Protein AF-A0A224Z5B6-F1 (afdb_monomer_lite)

Radius of gyration: 72.1 Å; chains: 1; bounding box: 166×67×223 Å

Organism: NCBI:txid60191

InterPro domains:
  IPR006964 NUDE domain [PF04880] (132-279)
  IPR033494 NUDE family [PTHR10921] (2-277)

Sequence (341 aa):
MEGASFKSLQEELAFYREQAVEYKAKWCEAQLELEEFQASSRDLEAELETQLKQYEASNRELRAMVTRLQADNEGLQEKLQQSKQESSRQVHDLQAQLEEVTASREEMHNYIRELEQSNDDLERAKRATVASLEEFESKLNQAIERNAFLESELDEKEAMSFMVQRLKDEARDLKQELMIQQSSVHKEQSSFGPDSPLVQRRESTGGTTPLIPARAHHSRILGMSDSNRLATEKATSNGTSQQLQPGMGSSGQTPLTPSARVSALNIVGDLLRKVGEDSLEATCTVKSTRICAARILASLELTSVSSASKGDTFCVFAAVFPPWTLQQEPQDTALPADRFV

pLDDT: mean 71.78, std 27.31, range [27.5, 98.81]

Secondary structure (DSSP, 8-state):
------SSHHHHHHHHHHHHHHHHHHHHHHHHHHHHHHHHHHHHHHHHHHHHHHHHHHHHHHHHHHHHHHHHHHHHHHHHHHHHHHHHHHHHHHHHHHHHHHHHHHHHHHHHHHHHHHHHHHHHHHHHHHHHHHHHHHHHHHHHHHHHHHHHHHHHHHHHHHHHHHHHHHHHHHHHHHHHHHHHHTT------------------------------------------------------------------PPPPHHHHHHHHHHHHHHHHHHHHHHHHHHHHHHHHHHHHHHHHHHHHTTSSS-----------------------------------

Foldseek 3Di:
DPDDDDPDPVRVVVVVVVVVVVVVVVVVVVVVVVVVVVVVVVVVVVVVVVVVVVVVVVVVVVVVVVVVVVVVVVVVVVVVVVVVVVVVVVVVVVVVVVVVVVVVVVVVVVVVVVVVVVVVVVVVVVVVVVVVVVVVVVVVVVVVVVVVVVVVVVVVVVVVVVVVVVVVVVVVVVVVVVVVVVVVVVVDPDDDDDDDDDDDDDDDDDDDDDDDDDDDDDDDDDDDDDDDDDDDDDDDDDDDDDDDDDDDDDDDD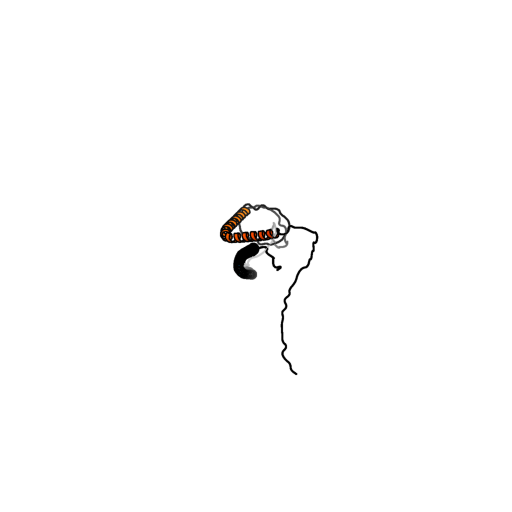DDDDPVRVVVVVVVVVVVVVVCVVVVVVVVVPVVVVVVVVVVVVVVVVVVPPPDDDDDDDDDDDDDDDDDDDDDDDDDDDDDDDDDDD

Structure (mmCIF, N/CA/C/O backbone):
data_AF-A0A224Z5B6-F1
#
_entry.id   AF-A0A224Z5B6-F1
#
loop_
_atom_site.group_PDB
_atom_site.id
_atom_site.type_symbol
_atom_site.label_atom_id
_atom_site.label_alt_id
_atom_site.label_comp_id
_atom_site.label_asym_id
_atom_site.label_entity_id
_atom_site.label_seq_id
_atom_site.pdbx_PDB_ins_code
_atom_site.Cartn_x
_atom_site.Cartn_y
_atom_site.Cartn_z
_atom_site.occupancy
_atom_site.B_iso_or_equiv
_atom_site.auth_seq_id
_atom_site.auth_comp_id
_atom_site.auth_asym_id
_atom_site.auth_atom_id
_atom_site.pdbx_PDB_model_num
ATOM 1 N N . MET A 1 1 ? -60.338 -30.881 90.434 1.00 40.44 1 MET A N 1
ATOM 2 C CA . MET A 1 1 ? -60.680 -29.734 91.297 1.00 40.44 1 MET A CA 1
ATOM 3 C C . MET A 1 1 ? -61.263 -30.314 92.574 1.00 40.44 1 MET A C 1
ATOM 5 O O . MET A 1 1 ? -62.470 -30.494 92.659 1.00 40.44 1 MET A O 1
ATOM 9 N N . GLU A 1 2 ? -60.408 -30.747 93.502 1.00 47.53 2 GLU A N 1
ATOM 10 C CA . GLU A 1 2 ? -60.867 -31.106 94.849 1.00 47.53 2 GLU A CA 1
ATOM 11 C C . GLU A 1 2 ? -61.350 -29.824 95.528 1.00 47.53 2 GLU A C 1
ATOM 13 O O . GLU A 1 2 ? -60.644 -28.816 95.524 1.00 47.53 2 GLU A O 1
ATOM 18 N N . GLY A 1 3 ? -62.588 -29.832 96.022 1.00 54.75 3 GLY A N 1
ATOM 19 C CA . GLY A 1 3 ? -63.166 -28.690 96.719 1.00 54.75 3 GLY A CA 1
ATOM 20 C C . GLY A 1 3 ? -62.412 -28.461 98.022 1.00 54.75 3 GLY A C 1
ATOM 21 O O . GLY A 1 3 ? -62.485 -29.287 98.930 1.00 54.75 3 GLY A O 1
ATOM 22 N N . ALA A 1 4 ? -61.665 -27.363 98.101 1.00 59.91 4 ALA A N 1
ATOM 23 C CA . ALA A 1 4 ? -61.010 -26.956 99.332 1.00 59.91 4 ALA A CA 1
ATOM 24 C C . ALA A 1 4 ? -62.077 -26.735 100.421 1.00 59.91 4 ALA A C 1
ATOM 26 O O . ALA A 1 4 ? -63.029 -25.981 100.234 1.00 59.91 4 ALA A O 1
ATOM 27 N N . SER A 1 5 ? -61.946 -27.435 101.549 1.00 67.88 5 SER A N 1
ATOM 28 C CA . SER A 1 5 ? -62.818 -27.265 102.714 1.00 67.88 5 SER A CA 1
ATOM 29 C C . SER A 1 5 ? -62.245 -26.166 103.604 1.00 67.88 5 SER A C 1
ATOM 31 O O . SER A 1 5 ? -61.254 -26.385 104.302 1.00 67.88 5 SER A O 1
ATOM 33 N N . PHE A 1 6 ? -62.874 -24.994 103.596 1.00 74.06 6 PHE A N 1
ATOM 34 C CA . PHE A 1 6 ? -62.441 -23.823 104.361 1.00 74.06 6 PHE A CA 1
ATOM 35 C C . PHE A 1 6 ? -62.982 -23.846 105.799 1.00 74.06 6 PHE A C 1
ATOM 37 O O . PHE A 1 6 ? -64.098 -24.308 106.040 1.00 74.06 6 PHE A O 1
ATOM 44 N N . LYS A 1 7 ? -62.209 -23.349 106.777 1.00 75.25 7 LYS A N 1
ATOM 45 C CA . LYS A 1 7 ? -62.608 -23.350 108.202 1.00 75.25 7 LYS A CA 1
ATOM 46 C C . LYS A 1 7 ? -63.427 -22.115 108.585 1.00 75.25 7 LYS A C 1
ATOM 48 O O . LYS A 1 7 ? -64.094 -22.118 109.617 1.00 75.25 7 LYS A O 1
ATOM 53 N N . SER A 1 8 ? -63.396 -21.063 107.764 1.00 77.50 8 SER A N 1
ATOM 54 C CA . SER A 1 8 ? -64.294 -19.910 107.858 1.00 77.50 8 SER A CA 1
ATOM 55 C C . SER A 1 8 ? -64.512 -19.259 106.490 1.00 77.50 8 SER A C 1
ATOM 57 O O . SER A 1 8 ? -63.649 -19.325 105.616 1.00 77.50 8 SER A O 1
ATOM 59 N N . LEU A 1 9 ? -65.629 -18.548 106.342 1.00 80.50 9 LEU A N 1
ATOM 60 C CA . LEU A 1 9 ? -65.982 -17.780 105.139 1.00 80.50 9 LEU A CA 1
ATOM 61 C C . LEU A 1 9 ? -64.918 -16.713 104.789 1.00 80.50 9 LEU A C 1
ATOM 63 O O . LEU A 1 9 ? -64.734 -16.351 103.631 1.00 80.50 9 LEU A O 1
ATOM 67 N N . GLN A 1 10 ? -64.167 -16.240 105.790 1.00 84.00 10 GLN A N 1
ATOM 68 C CA . GLN A 1 10 ? -63.062 -15.295 105.618 1.00 84.00 10 GLN A CA 1
ATOM 69 C C . GLN A 1 10 ? -61.841 -15.939 104.935 1.00 84.00 10 GLN A C 1
ATOM 71 O O . GLN A 1 10 ? -61.162 -15.281 104.151 1.00 84.00 10 GLN A O 1
ATOM 76 N N . GLU A 1 11 ? -61.566 -17.212 105.232 1.00 82.31 11 GLU A N 1
ATOM 77 C CA . GLU A 1 11 ? -60.448 -17.984 104.669 1.00 82.31 11 GLU A CA 1
ATOM 78 C C . GLU A 1 11 ? -60.734 -18.375 103.211 1.00 82.31 11 GLU A C 1
ATOM 80 O O . GLU A 1 11 ? -59.862 -18.258 102.357 1.00 82.31 11 GLU A O 1
ATOM 85 N N . GLU A 1 12 ? -61.988 -18.720 102.905 1.00 83.50 12 GLU A N 1
ATOM 86 C CA . GLU A 1 12 ? -62.472 -18.948 101.537 1.00 83.50 12 GLU A CA 1
ATOM 87 C C . GLU A 1 12 ? -62.366 -17.686 100.667 1.00 83.50 12 GLU A C 1
ATOM 89 O O . GLU A 1 12 ? -61.811 -17.714 99.567 1.00 83.50 12 GLU A O 1
ATOM 94 N N . LEU A 1 13 ? -62.835 -16.541 101.180 1.00 84.69 13 LEU A N 1
ATOM 95 C CA . LEU A 1 13 ? -62.706 -15.257 100.486 1.00 84.69 13 LEU A CA 1
ATOM 96 C C . LEU A 1 13 ? -61.242 -14.844 100.297 1.00 84.69 13 LEU A C 1
ATOM 98 O O . LEU A 1 13 ? -60.918 -14.234 99.279 1.00 84.69 13 LEU A O 1
ATOM 102 N N . ALA A 1 14 ? -60.363 -15.144 101.256 1.00 86.56 14 ALA A N 1
ATOM 103 C CA . ALA A 1 14 ? -58.932 -14.883 101.130 1.00 86.56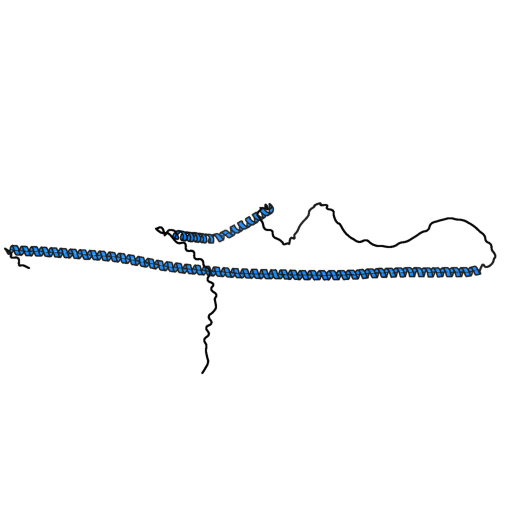 14 ALA A CA 1
ATOM 104 C C . ALA A 1 14 ? -58.296 -15.756 100.036 1.00 86.56 14 ALA A C 1
ATOM 106 O O . ALA A 1 14 ? -57.607 -15.212 99.177 1.00 86.56 14 ALA A O 1
ATOM 107 N N . PHE A 1 15 ? -58.609 -17.056 99.997 1.00 89.56 15 PHE A N 1
ATOM 108 C CA . PHE A 1 15 ? -58.117 -17.986 98.978 1.00 89.56 15 PHE A CA 1
ATOM 109 C C . PHE A 1 15 ? -58.535 -17.577 97.559 1.00 89.56 15 PHE A C 1
ATOM 111 O O . PHE A 1 15 ? -57.691 -17.460 96.673 1.00 89.56 15 PHE A O 1
ATOM 118 N N . TYR A 1 16 ? -59.821 -17.289 97.328 1.00 91.62 16 TYR A N 1
ATOM 119 C CA . TYR A 1 16 ? -60.281 -16.864 96.000 1.00 91.62 16 TYR A CA 1
ATOM 120 C C . TYR A 1 16 ? -59.752 -15.481 95.601 1.00 91.62 16 TYR A C 1
ATOM 122 O O . TYR A 1 16 ? -59.523 -15.234 94.416 1.00 91.62 16 TYR A O 1
ATOM 130 N N . ARG A 1 17 ? -59.517 -14.575 96.562 1.00 91.31 17 ARG A N 1
ATOM 131 C CA . ARG A 1 17 ? -58.848 -13.290 96.295 1.00 91.31 17 ARG A CA 1
ATOM 132 C C . ARG A 1 17 ? -57.392 -13.488 95.892 1.00 91.31 17 ARG A C 1
ATOM 134 O O . ARG A 1 17 ? -56.965 -12.876 94.920 1.00 91.31 17 ARG A O 1
ATOM 141 N N . GLU A 1 18 ? -56.653 -14.328 96.606 1.00 93.25 18 GLU A N 1
ATOM 142 C CA . GLU A 1 18 ? -55.262 -14.657 96.288 1.00 93.25 18 GLU A CA 1
ATOM 143 C C . GLU A 1 18 ? -55.155 -15.326 94.912 1.00 93.25 18 GLU A C 1
ATOM 145 O O . GLU A 1 18 ? -54.381 -14.879 94.070 1.00 93.25 18 GLU A O 1
ATOM 150 N N . GLN A 1 19 ? -56.029 -16.290 94.621 1.00 93.81 19 GLN A N 1
ATOM 151 C CA . GLN A 1 19 ? -56.094 -16.951 93.319 1.00 93.81 19 GLN A CA 1
ATOM 152 C C . GLN A 1 19 ? -56.468 -15.984 92.180 1.00 93.81 19 GLN A C 1
ATOM 154 O O . GLN A 1 19 ? -55.893 -16.052 91.094 1.00 93.81 19 GLN A O 1
ATOM 159 N N . ALA A 1 20 ? -57.390 -15.041 92.406 1.00 94.25 20 ALA A N 1
ATOM 160 C CA . ALA A 1 20 ? -57.709 -14.001 91.426 1.00 94.25 20 ALA A CA 1
ATOM 161 C C . ALA A 1 20 ? -56.523 -13.052 91.175 1.00 94.25 20 ALA A C 1
ATOM 163 O O . ALA A 1 20 ? -56.296 -12.646 90.034 1.00 94.25 20 ALA A O 1
ATOM 164 N N . VAL A 1 21 ? -55.754 -12.713 92.217 1.00 96.19 21 VAL A N 1
ATOM 165 C CA . VAL A 1 21 ? -54.520 -11.920 92.090 1.00 96.19 21 VAL A CA 1
ATOM 166 C C . VAL A 1 21 ? -53.455 -12.696 91.316 1.00 96.19 21 VAL A C 1
ATOM 168 O O . VAL A 1 21 ? -52.846 -12.127 90.415 1.00 96.19 21 VAL A O 1
ATOM 171 N N . GLU A 1 22 ? -53.272 -13.986 91.595 1.00 95.81 22 GLU A N 1
ATOM 172 C CA . GLU A 1 22 ? -52.315 -14.843 90.890 1.00 95.81 22 GLU A CA 1
ATOM 173 C C . GLU A 1 22 ? -52.674 -14.996 89.403 1.00 95.81 22 GLU A C 1
ATOM 175 O O . GLU A 1 22 ? -51.818 -14.815 88.538 1.00 95.81 22 GLU A O 1
ATOM 180 N N . TYR A 1 23 ? -53.942 -15.261 89.069 1.00 96.19 23 TYR A N 1
ATOM 181 C CA . TYR A 1 23 ? -54.380 -15.325 87.671 1.00 96.19 23 TYR A CA 1
ATOM 182 C C . TYR A 1 23 ? -54.265 -13.982 86.959 1.00 96.19 23 TYR A C 1
ATOM 184 O O . TYR A 1 23 ? -53.889 -13.949 85.789 1.00 96.19 23 TYR A O 1
ATOM 192 N N . LYS A 1 24 ? -54.541 -12.871 87.651 1.00 96.81 24 LYS A N 1
ATOM 193 C CA . LYS A 1 24 ? -54.320 -11.535 87.098 1.00 96.81 24 LYS A CA 1
ATOM 194 C C . LYS A 1 24 ? -52.835 -11.287 86.833 1.00 96.81 24 LYS A C 1
ATOM 196 O O . LYS A 1 24 ? -52.513 -10.759 85.777 1.00 96.81 24 LYS A O 1
ATOM 201 N N . ALA A 1 25 ? -51.951 -11.682 87.749 1.00 97.06 25 ALA A N 1
ATOM 202 C CA . ALA A 1 25 ? -50.507 -11.566 87.566 1.00 97.06 25 ALA A CA 1
ATOM 203 C C . ALA A 1 25 ? -50.030 -12.385 86.358 1.00 97.06 25 ALA A C 1
ATOM 205 O O . ALA A 1 25 ? -49.381 -11.825 85.484 1.00 97.06 25 ALA A O 1
ATOM 206 N N . LYS A 1 26 ? -50.447 -13.655 86.246 1.00 97.56 26 LYS A N 1
ATOM 207 C CA . LYS A 1 26 ? -50.136 -14.520 85.092 1.00 97.56 26 LYS A CA 1
ATOM 208 C C . LYS A 1 26 ? -50.675 -13.966 83.777 1.00 97.56 26 LYS A C 1
ATOM 210 O O . LYS A 1 26 ? -50.009 -14.046 82.755 1.00 97.56 26 LYS A O 1
ATOM 215 N N . TRP A 1 27 ? -51.884 -13.406 83.790 1.00 97.25 27 TRP A N 1
ATOM 216 C CA . TRP A 1 27 ? -52.457 -12.756 82.613 1.00 97.25 27 TRP A CA 1
ATOM 217 C C . TRP A 1 27 ? -51.662 -11.507 82.216 1.00 97.25 27 TRP A C 1
ATOM 219 O O . TRP A 1 27 ? -51.362 -11.335 81.040 1.00 97.25 27 TRP A O 1
ATOM 229 N N . CYS A 1 28 ? -51.277 -10.669 83.185 1.00 97.38 28 CYS A N 1
ATOM 230 C CA . CYS A 1 28 ? -50.427 -9.507 82.933 1.00 97.38 28 CYS A CA 1
ATOM 231 C C . CYS A 1 28 ? -49.048 -9.912 82.391 1.00 97.38 28 CYS A C 1
ATOM 233 O O . CYS A 1 28 ? -48.568 -9.279 81.459 1.00 97.38 28 CYS A O 1
ATOM 235 N N . GLU A 1 29 ? -48.430 -10.954 82.946 1.00 97.69 29 GLU A N 1
ATOM 236 C CA . GLU A 1 29 ? -47.142 -11.487 82.488 1.00 97.69 29 GLU A CA 1
ATOM 237 C C . GLU A 1 29 ? -47.234 -12.025 81.056 1.00 97.69 29 GLU A C 1
ATOM 239 O O . GLU A 1 29 ? -46.471 -11.596 80.197 1.00 97.69 29 GLU A O 1
ATOM 244 N N . ALA A 1 30 ? -48.231 -12.866 80.763 1.00 97.19 30 ALA A N 1
ATOM 245 C CA . ALA A 1 30 ? -48.461 -13.381 79.413 1.00 97.19 30 ALA A CA 1
ATOM 246 C C . ALA A 1 30 ? -48.769 -12.263 78.402 1.00 97.19 30 ALA A C 1
ATOM 248 O O . ALA A 1 30 ? -48.400 -12.353 77.232 1.00 97.19 30 ALA A O 1
ATOM 249 N N . GLN A 1 31 ? -49.452 -11.200 78.839 1.00 97.94 31 GLN A N 1
ATOM 250 C CA . GLN A 1 31 ? -49.705 -10.045 77.989 1.00 97.94 31 GLN A CA 1
ATOM 251 C C . GLN A 1 31 ? -48.422 -9.255 77.704 1.00 97.94 31 GLN A C 1
ATOM 253 O O . GLN A 1 31 ? -48.193 -8.891 76.553 1.00 97.94 31 GLN A O 1
ATOM 258 N N . LEU A 1 32 ? -47.576 -9.035 78.713 1.00 98.06 32 LEU A N 1
ATOM 259 C CA . LEU A 1 32 ? -46.277 -8.386 78.535 1.00 98.06 32 LEU A CA 1
ATOM 260 C C . LEU A 1 32 ? -45.381 -9.198 77.584 1.00 98.06 32 LEU A C 1
ATOM 262 O O . LEU A 1 32 ? -44.830 -8.642 76.641 1.00 98.06 32 LEU A O 1
ATOM 266 N N . GLU A 1 33 ? -45.297 -10.516 77.781 1.00 98.06 33 GLU A N 1
ATOM 267 C CA . GLU A 1 33 ? -44.510 -11.421 76.931 1.00 98.06 33 GLU A CA 1
ATOM 268 C C . GLU A 1 33 ? -44.988 -11.386 75.471 1.00 98.06 33 GLU A C 1
ATOM 270 O O . GLU A 1 33 ? -44.182 -11.337 74.540 1.00 98.06 33 GLU A O 1
ATOM 275 N N . LEU A 1 34 ? -46.306 -11.345 75.247 1.00 98.00 34 LEU A N 1
ATOM 276 C CA . LEU A 1 34 ? -46.867 -11.199 73.906 1.00 98.00 34 LEU A CA 1
ATOM 277 C C . LEU A 1 34 ? -46.491 -9.852 73.273 1.00 98.00 34 LEU A C 1
ATOM 279 O O . LEU A 1 34 ? -46.160 -9.806 72.088 1.00 98.00 34 LEU A O 1
ATOM 283 N N . GLU A 1 35 ? -46.555 -8.760 74.035 1.00 98.00 35 GLU A N 1
ATOM 284 C CA . GLU A 1 35 ? -46.178 -7.425 73.561 1.00 98.00 35 GLU A CA 1
ATOM 285 C C . GLU A 1 35 ? -44.683 -7.360 73.198 1.00 98.00 35 GLU A C 1
ATOM 287 O O . GLU A 1 35 ? -44.340 -6.834 72.134 1.00 98.00 35 GLU A O 1
ATOM 292 N N . GLU A 1 36 ? -43.809 -7.960 74.011 1.00 98.25 36 GLU A N 1
ATOM 293 C CA . GLU A 1 36 ? -42.372 -8.092 73.734 1.00 98.25 36 GLU A CA 1
ATOM 294 C C . GLU A 1 36 ? -42.104 -8.941 72.486 1.00 98.25 36 GLU A C 1
ATOM 296 O O . GLU A 1 36 ? -41.337 -8.528 71.613 1.00 98.25 36 GLU A O 1
ATOM 301 N N . PHE A 1 37 ? -42.778 -10.085 72.339 1.00 98.25 37 PHE A N 1
ATOM 302 C CA . PHE A 1 37 ? -42.648 -10.936 71.154 1.00 98.25 37 PHE A CA 1
ATOM 303 C C . PHE A 1 37 ? -43.099 -10.213 69.879 1.00 98.25 37 PHE A C 1
ATOM 305 O O . PHE A 1 37 ? -42.435 -10.285 68.842 1.00 98.25 37 PHE A O 1
ATOM 312 N N . GLN A 1 38 ? -44.213 -9.479 69.944 1.00 98.50 38 GLN A N 1
ATOM 313 C CA . GLN A 1 38 ? -44.692 -8.681 68.818 1.00 98.50 38 GLN A CA 1
ATOM 314 C C . GLN A 1 38 ? -43.731 -7.540 68.474 1.00 98.50 38 GLN A C 1
ATOM 316 O O . GLN A 1 38 ? -43.540 -7.252 67.294 1.00 98.50 38 GLN A O 1
ATOM 321 N N . ALA A 1 39 ? -43.138 -6.878 69.471 1.00 98.00 39 ALA A N 1
ATOM 322 C CA . ALA A 1 39 ? -42.130 -5.848 69.243 1.00 98.00 39 ALA A CA 1
ATOM 323 C C . ALA A 1 39 ? -40.868 -6.436 68.596 1.00 98.00 39 ALA A C 1
ATOM 325 O O . ALA A 1 39 ? -40.458 -5.963 67.541 1.00 98.00 39 ALA A O 1
ATOM 326 N N . SER A 1 40 ? -40.336 -7.531 69.146 1.00 98.19 40 SER A N 1
ATOM 327 C CA . SER A 1 40 ? -39.169 -8.228 68.596 1.00 98.19 40 SER A CA 1
ATOM 328 C C . SER A 1 40 ? -39.404 -8.733 67.169 1.00 98.19 40 SER A C 1
ATOM 330 O O . SER A 1 40 ? -38.509 -8.630 66.332 1.00 98.19 40 SER A O 1
ATOM 332 N N . SER A 1 41 ? -40.608 -9.227 66.865 1.00 98.38 41 SER A N 1
ATOM 333 C CA . SER A 1 41 ? -40.972 -9.654 65.507 1.00 98.38 41 SER A CA 1
ATOM 334 C C . SER A 1 41 ? -40.971 -8.479 64.528 1.00 98.38 41 SER A C 1
ATOM 336 O O . SER A 1 41 ? -40.410 -8.595 63.442 1.00 98.38 41 SER A O 1
ATOM 338 N N . ARG A 1 42 ? -41.525 -7.325 64.929 1.00 98.44 42 ARG A N 1
ATOM 339 C CA . ARG A 1 42 ? -41.519 -6.103 64.108 1.00 98.44 42 ARG A CA 1
ATOM 340 C C . ARG A 1 42 ? -40.104 -5.582 63.855 1.00 98.44 42 ARG A C 1
ATOM 342 O O . ARG A 1 42 ? -39.804 -5.178 62.735 1.00 98.44 42 ARG A O 1
ATOM 349 N N . ASP A 1 43 ? -39.240 -5.608 64.867 1.00 98.06 43 ASP A N 1
ATOM 350 C CA . ASP A 1 43 ? -37.844 -5.183 64.723 1.00 98.06 43 ASP A CA 1
ATOM 351 C C . ASP A 1 43 ? -37.075 -6.108 63.764 1.00 98.06 43 ASP A C 1
ATOM 353 O O . ASP A 1 43 ? -36.346 -5.630 62.893 1.00 98.06 43 ASP A O 1
ATOM 357 N N . LEU A 1 44 ? -37.294 -7.426 63.858 1.00 98.00 44 LEU A N 1
ATOM 358 C CA . LEU A 1 44 ? -36.696 -8.408 62.950 1.00 98.00 44 LEU A CA 1
ATOM 359 C C . LEU A 1 44 ? -37.194 -8.236 61.507 1.00 98.00 44 LEU A C 1
ATOM 361 O O . LEU A 1 44 ? -36.398 -8.267 60.569 1.00 98.00 44 LEU A O 1
ATOM 365 N N . GLU A 1 45 ? -38.499 -8.040 61.314 1.00 98.06 45 GLU A N 1
ATOM 366 C CA . GLU A 1 45 ? -39.086 -7.752 60.001 1.00 98.06 45 GLU A CA 1
ATOM 367 C C . GLU A 1 45 ? -38.477 -6.484 59.391 1.00 98.06 45 GLU A C 1
ATOM 369 O O . GLU A 1 45 ? -38.069 -6.494 58.228 1.00 98.06 45 GLU A O 1
ATOM 374 N N . ALA A 1 46 ? -38.332 -5.417 60.184 1.00 98.38 46 ALA A N 1
ATOM 375 C CA . ALA A 1 46 ? -37.695 -4.184 59.740 1.00 98.38 46 ALA A CA 1
ATOM 376 C C . ALA A 1 46 ? -36.230 -4.410 59.330 1.00 98.38 46 ALA A C 1
ATOM 378 O O . ALA A 1 46 ? -35.797 -3.903 58.290 1.00 98.38 46 ALA A O 1
ATOM 379 N N . GLU A 1 47 ? -35.466 -5.201 60.088 1.00 98.31 47 GLU A N 1
ATOM 380 C CA . GLU A 1 47 ? -34.091 -5.547 59.725 1.00 98.31 47 GLU A CA 1
ATOM 381 C C . GLU A 1 47 ? -34.042 -6.321 58.397 1.00 98.31 47 GLU A C 1
ATOM 383 O O . GLU A 1 47 ? -33.304 -5.931 57.485 1.00 98.31 47 GLU A O 1
ATOM 388 N N . LEU A 1 48 ? -34.885 -7.342 58.225 1.00 98.19 48 LEU A N 1
ATOM 389 C CA . LEU A 1 48 ? -34.971 -8.113 56.981 1.00 98.19 48 LEU A CA 1
ATOM 390 C C . LEU A 1 48 ? -35.365 -7.238 55.784 1.00 98.19 48 LEU A C 1
ATOM 392 O O . LEU A 1 48 ? -34.768 -7.355 54.712 1.00 98.19 48 LEU A O 1
ATOM 396 N N . GLU A 1 49 ? -36.311 -6.314 55.954 1.00 98.38 49 GLU A N 1
ATOM 397 C CA . GLU A 1 49 ? -36.668 -5.352 54.912 1.00 98.38 49 GLU A CA 1
ATOM 398 C C . GLU A 1 49 ? -35.501 -4.437 54.536 1.00 98.38 49 GLU A C 1
ATOM 400 O O . GLU A 1 49 ? -35.314 -4.126 53.356 1.00 98.38 49 GLU A O 1
ATOM 405 N N . THR A 1 50 ? -34.716 -3.968 55.513 1.00 98.38 50 THR A N 1
ATOM 406 C CA . THR A 1 50 ? -33.548 -3.125 55.220 1.00 98.38 50 THR A CA 1
ATOM 407 C C . THR A 1 50 ? -32.485 -3.895 54.445 1.00 98.38 50 THR A C 1
ATOM 409 O O . THR A 1 50 ? -31.959 -3.364 53.465 1.00 98.38 50 THR A O 1
ATOM 412 N N . GLN A 1 51 ? -32.221 -5.153 54.808 1.00 98.44 51 GLN A N 1
ATOM 413 C CA . GLN A 1 51 ? -31.295 -6.021 54.080 1.00 98.44 51 GLN A CA 1
ATOM 414 C C . GLN A 1 51 ? -31.793 -6.283 52.657 1.00 98.44 51 GLN A C 1
ATOM 416 O O . GLN A 1 51 ? -31.037 -6.134 51.698 1.00 98.44 51 GLN A O 1
ATOM 421 N N . LEU A 1 52 ? -33.081 -6.592 52.490 1.00 98.50 52 LEU A N 1
ATOM 422 C CA . LEU A 1 52 ? -33.687 -6.811 51.179 1.00 98.50 52 LEU A CA 1
ATOM 423 C C . LEU A 1 52 ? -33.556 -5.562 50.294 1.00 98.50 52 LEU A C 1
ATOM 425 O O . LEU A 1 52 ? -33.099 -5.667 49.156 1.00 98.50 52 LEU A O 1
ATOM 429 N N . LYS A 1 53 ? -33.833 -4.367 50.832 1.00 98.56 53 LYS A N 1
ATOM 430 C CA . LYS A 1 53 ? -33.638 -3.087 50.123 1.00 98.56 53 LYS A CA 1
ATOM 431 C C . LYS A 1 53 ? -32.178 -2.872 49.709 1.00 98.56 53 LYS A C 1
ATOM 433 O O . LYS A 1 53 ? -31.926 -2.418 48.592 1.00 98.56 53 LYS A O 1
ATOM 438 N N . GLN A 1 54 ? -31.218 -3.206 50.574 1.00 98.44 54 GLN A N 1
ATOM 439 C CA . GLN A 1 54 ? -29.788 -3.120 50.253 1.00 98.44 54 GLN A CA 1
ATOM 440 C C . GLN A 1 54 ? -29.401 -4.093 49.131 1.00 98.44 54 GLN A C 1
ATOM 442 O O . GLN A 1 54 ? -28.741 -3.688 48.172 1.00 98.44 54 GLN A O 1
ATOM 447 N N . TYR A 1 55 ? -29.854 -5.349 49.197 1.00 97.94 55 TYR A N 1
ATOM 448 C CA . TYR A 1 55 ? -29.594 -6.342 48.154 1.00 97.94 55 TYR A CA 1
ATOM 449 C C . TYR A 1 55 ? -30.228 -5.955 46.817 1.00 97.94 55 TYR A C 1
ATOM 451 O O . TYR A 1 55 ? -29.581 -6.070 45.777 1.00 97.94 55 TYR A O 1
ATOM 459 N N . GLU A 1 56 ? -31.457 -5.442 46.815 1.00 98.50 56 GLU A N 1
ATOM 460 C CA . GLU A 1 56 ? -32.106 -4.945 45.602 1.00 98.50 56 GLU A CA 1
ATOM 461 C C . GLU A 1 56 ? -31.386 -3.737 44.998 1.00 98.50 56 GLU A C 1
ATOM 463 O O . GLU A 1 56 ? -31.289 -3.633 43.772 1.00 98.50 56 GLU A O 1
ATOM 468 N N . ALA A 1 57 ? -30.892 -2.817 45.831 1.00 98.50 57 ALA A N 1
ATOM 469 C CA . ALA A 1 57 ? -30.108 -1.672 45.379 1.00 98.50 57 ALA A CA 1
ATOM 470 C C . ALA A 1 57 ? -28.781 -2.127 44.754 1.00 98.50 57 ALA A C 1
ATOM 472 O O . ALA A 1 57 ? -28.467 -1.729 43.632 1.00 98.50 57 ALA A O 1
ATOM 473 N N . SER A 1 58 ? -28.064 -3.036 45.422 1.00 98.56 58 SER A N 1
ATOM 474 C CA . SER A 1 58 ? -26.826 -3.622 44.903 1.00 98.56 58 SER A CA 1
ATOM 475 C C . SER A 1 58 ? -27.057 -4.383 43.592 1.00 98.56 58 SER A C 1
ATOM 477 O O . SER A 1 58 ? -26.304 -4.222 42.634 1.00 98.56 58 SER A O 1
ATOM 479 N N . ASN A 1 59 ? -28.144 -5.155 43.483 1.00 98.06 59 ASN A N 1
ATOM 480 C CA . ASN A 1 59 ? -28.478 -5.872 42.252 1.00 98.06 59 ASN A CA 1
ATOM 481 C C . ASN A 1 59 ? -28.788 -4.903 41.098 1.00 98.06 59 ASN A C 1
ATOM 483 O O . ASN A 1 59 ? -28.344 -5.120 39.970 1.00 98.06 59 ASN A O 1
ATOM 487 N N . ARG A 1 60 ? -29.508 -3.808 41.377 1.00 98.50 60 ARG A N 1
ATOM 488 C CA . ARG A 1 60 ? -29.765 -2.741 40.397 1.00 98.50 60 ARG A CA 1
ATOM 489 C C . ARG A 1 60 ? -28.472 -2.082 39.918 1.00 98.50 60 ARG A C 1
ATOM 491 O O . ARG A 1 60 ? -28.313 -1.893 38.714 1.00 98.50 60 ARG A O 1
ATOM 498 N N . GLU A 1 61 ? -27.549 -1.779 40.825 1.00 98.50 61 GLU A N 1
ATOM 499 C CA . GLU A 1 61 ? -26.247 -1.197 40.485 1.00 98.50 61 GLU A CA 1
ATOM 500 C C . GLU A 1 61 ? -25.394 -2.152 39.639 1.00 98.50 61 GLU A C 1
ATOM 502 O O . GLU A 1 61 ? -24.884 -1.759 38.589 1.00 98.50 61 GLU A O 1
ATOM 507 N N . LEU A 1 62 ? -25.307 -3.428 40.030 1.00 98.31 62 LEU A N 1
ATOM 508 C CA . LEU A 1 62 ? -24.593 -4.451 39.263 1.00 98.31 62 LEU A CA 1
ATOM 509 C C . LEU A 1 62 ? -25.171 -4.610 37.854 1.00 98.31 62 LEU A C 1
ATOM 511 O O . LEU A 1 62 ? -24.413 -4.686 36.889 1.00 98.31 62 LEU A O 1
ATOM 515 N N . ARG A 1 63 ? -26.501 -4.602 37.704 1.00 98.50 63 ARG A N 1
ATOM 516 C CA . ARG A 1 63 ? -27.149 -4.642 36.382 1.00 98.50 63 ARG A CA 1
ATOM 517 C C . ARG A 1 63 ? -26.799 -3.419 35.540 1.00 98.50 63 ARG A C 1
ATOM 519 O O . ARG A 1 63 ? -26.439 -3.582 34.381 1.00 98.50 63 ARG A O 1
ATOM 526 N N . ALA A 1 64 ? -26.845 -2.218 36.117 1.00 98.56 64 ALA A N 1
ATOM 527 C CA . ALA A 1 64 ? -26.455 -0.997 35.412 1.00 98.56 64 ALA A CA 1
ATOM 528 C C . ALA A 1 64 ? -24.980 -1.036 34.972 1.00 98.56 64 ALA A C 1
ATOM 530 O O . ALA A 1 64 ? -24.653 -0.636 33.853 1.00 98.56 64 ALA A O 1
ATOM 531 N N . MET A 1 65 ? -24.096 -1.574 35.819 1.00 98.56 65 MET A N 1
ATOM 532 C CA . MET A 1 65 ? -22.686 -1.773 35.489 1.00 98.56 65 MET A CA 1
ATOM 533 C C . MET A 1 65 ? -22.505 -2.762 34.333 1.00 98.56 65 MET A C 1
ATOM 535 O O . MET A 1 65 ? -21.725 -2.488 33.424 1.00 98.56 65 MET A O 1
ATOM 539 N N . VAL A 1 66 ? -23.233 -3.884 34.339 1.00 98.56 66 VAL A N 1
ATOM 540 C CA . VAL A 1 66 ? -23.208 -4.870 33.248 1.00 98.56 66 VAL A CA 1
ATOM 541 C C . VAL A 1 66 ? -23.653 -4.231 31.936 1.00 98.56 66 VAL A C 1
ATOM 543 O O . VAL A 1 66 ? -22.925 -4.339 30.954 1.00 98.56 66 VAL A O 1
ATOM 546 N N . THR A 1 67 ? -24.776 -3.505 31.922 1.00 98.56 67 THR A N 1
ATOM 547 C CA . THR A 1 67 ? -25.253 -2.808 30.717 1.00 98.56 67 THR A CA 1
ATOM 548 C C . THR A 1 67 ? -24.220 -1.805 30.200 1.00 98.56 67 THR A C 1
ATOM 550 O O . THR A 1 67 ? -23.972 -1.738 28.998 1.00 98.56 67 THR A O 1
ATOM 553 N N . ARG A 1 68 ? -23.568 -1.049 31.095 1.00 98.62 68 ARG A N 1
ATOM 554 C CA . ARG A 1 68 ? -22.514 -0.102 30.705 1.00 98.62 68 ARG A CA 1
ATOM 555 C C . ARG A 1 68 ? -21.307 -0.814 30.097 1.00 98.62 68 ARG A C 1
ATOM 557 O O . ARG A 1 68 ? -20.849 -0.425 29.031 1.00 98.62 68 ARG A O 1
ATOM 564 N N . LEU A 1 69 ? -20.815 -1.867 30.751 1.00 98.38 69 LEU A N 1
ATOM 565 C CA . LEU A 1 69 ? -19.682 -2.647 30.251 1.00 98.38 69 LEU A CA 1
ATOM 566 C C . LEU A 1 69 ? -19.992 -3.333 28.919 1.00 98.38 69 LEU A C 1
ATOM 568 O O . LEU A 1 69 ? -19.098 -3.456 28.087 1.00 98.38 69 LEU A O 1
ATOM 572 N N . GLN A 1 70 ? -21.233 -3.774 28.709 1.00 98.69 70 GLN A N 1
ATOM 573 C CA . GLN A 1 70 ? -21.683 -4.320 27.429 1.00 98.69 70 GLN A CA 1
ATOM 574 C C . GLN A 1 70 ? -21.616 -3.259 26.327 1.00 98.69 70 GLN A C 1
ATOM 576 O O . GLN A 1 70 ? -20.967 -3.505 25.314 1.00 98.69 70 GLN A O 1
ATOM 581 N N . ALA A 1 71 ? -22.167 -2.065 26.562 1.00 98.50 71 ALA A N 1
ATOM 582 C CA . ALA A 1 71 ? -22.099 -0.959 25.605 1.00 98.50 71 ALA A CA 1
ATOM 583 C C . ALA A 1 71 ? -20.649 -0.530 25.301 1.00 98.50 71 ALA A C 1
ATOM 585 O O . ALA A 1 71 ? -20.291 -0.304 24.145 1.00 98.50 71 ALA A O 1
ATOM 586 N N . ASP A 1 72 ? -19.786 -0.471 26.321 1.00 98.44 72 ASP A N 1
ATOM 587 C CA . ASP A 1 72 ? -18.364 -0.163 26.139 1.00 98.44 72 ASP A CA 1
ATOM 588 C C . ASP A 1 72 ? -17.656 -1.245 25.305 1.00 98.44 72 ASP A C 1
ATOM 590 O O . ASP A 1 72 ? -16.831 -0.929 24.446 1.00 98.44 72 ASP A O 1
ATOM 594 N N . ASN A 1 73 ? -17.973 -2.523 25.532 1.00 98.31 73 ASN A N 1
ATOM 595 C CA . ASN A 1 73 ? -17.394 -3.639 24.785 1.00 98.31 73 ASN A CA 1
ATOM 596 C C . ASN A 1 73 ? -17.853 -3.627 23.320 1.00 98.31 73 ASN A C 1
ATOM 598 O O . ASN A 1 73 ? -17.014 -3.719 22.428 1.00 98.31 73 ASN A O 1
ATOM 602 N N . GLU A 1 74 ? -19.146 -3.424 23.063 1.00 98.56 74 GLU A N 1
ATOM 603 C CA . GLU A 1 74 ? -19.695 -3.252 21.712 1.00 98.56 74 GLU A CA 1
ATOM 604 C C . GLU A 1 74 ? -19.027 -2.075 20.984 1.00 98.56 74 GLU A C 1
ATOM 606 O O . GLU A 1 74 ? -18.539 -2.232 19.864 1.00 98.56 74 GLU A O 1
ATOM 611 N N . GLY A 1 75 ? -18.876 -0.925 21.651 1.00 98.62 75 GLY A N 1
ATOM 612 C CA . GLY A 1 75 ? -18.191 0.235 21.078 1.00 98.62 75 GLY A CA 1
ATOM 613 C C . GLY A 1 75 ? -16.696 0.003 20.815 1.00 98.62 75 GLY A C 1
ATOM 614 O O . GLY A 1 75 ? -16.139 0.522 19.846 1.00 98.62 75 GLY A O 1
ATOM 615 N N . LEU A 1 76 ? -16.011 -0.784 21.652 1.00 98.25 76 LEU A N 1
ATOM 616 C CA . LEU A 1 76 ? -14.619 -1.180 21.408 1.00 98.25 76 LEU A CA 1
ATOM 617 C C . LEU A 1 76 ? -14.499 -2.172 20.247 1.00 98.25 76 LEU A C 1
ATOM 619 O O . LEU A 1 76 ? -13.555 -2.067 19.460 1.00 98.25 76 LEU A O 1
ATOM 623 N N . GLN A 1 77 ? -15.441 -3.107 20.116 1.00 98.62 77 GLN A N 1
ATOM 624 C CA . GLN A 1 77 ? -15.497 -4.043 18.995 1.00 98.62 77 GLN A CA 1
ATOM 625 C C . GLN A 1 77 ? -15.729 -3.311 17.672 1.00 98.62 77 GLN A C 1
ATOM 627 O O . GLN A 1 77 ? -15.007 -3.573 16.709 1.00 98.62 77 GLN A O 1
ATOM 632 N N . GLU A 1 78 ? -16.648 -2.343 17.638 1.00 98.62 78 GLU A N 1
ATOM 633 C CA . GLU A 1 78 ? -16.903 -1.514 16.457 1.00 98.62 78 GLU A CA 1
ATOM 634 C C . GLU A 1 78 ? -15.653 -0.725 16.045 1.00 98.62 78 GLU A C 1
ATOM 636 O O . GLU A 1 78 ? -15.230 -0.791 14.890 1.00 98.62 78 GLU A O 1
ATOM 641 N N . LYS A 1 79 ? -14.981 -0.059 16.995 1.00 98.50 79 LYS A N 1
ATOM 642 C CA . LYS A 1 79 ? -13.727 0.670 16.726 1.00 98.50 79 LYS A CA 1
ATOM 643 C C . LYS A 1 79 ? -12.619 -0.242 16.211 1.00 98.50 79 LYS A C 1
ATOM 645 O O . LYS A 1 79 ? -11.892 0.124 15.288 1.00 98.50 79 LYS A O 1
ATOM 650 N N . LEU A 1 80 ? -12.481 -1.435 16.792 1.00 98.31 80 LEU A N 1
ATOM 651 C CA . LEU A 1 80 ? -11.514 -2.426 16.329 1.00 98.31 80 LEU A CA 1
ATOM 652 C C . LEU A 1 80 ? -11.834 -2.873 14.900 1.00 98.31 80 LEU A C 1
ATOM 654 O O . LEU A 1 80 ? -10.930 -2.987 14.075 1.00 98.31 80 LEU A O 1
ATOM 658 N N . GLN A 1 81 ? -13.106 -3.126 14.599 1.00 98.56 81 GLN A N 1
ATOM 659 C CA . GLN A 1 81 ? -13.546 -3.522 13.267 1.00 98.56 81 GLN A CA 1
ATOM 660 C C . GLN A 1 81 ? -13.322 -2.405 12.243 1.00 98.56 81 GLN A C 1
ATOM 662 O O . GLN A 1 81 ? -12.795 -2.677 11.166 1.00 98.56 81 GLN A O 1
ATOM 667 N N . GLN A 1 82 ? -13.634 -1.157 12.591 1.00 98.56 82 GLN A N 1
ATOM 668 C CA . GLN A 1 82 ? -13.385 0.008 11.745 1.00 98.56 82 GLN A CA 1
ATOM 669 C C . GLN A 1 82 ? -11.888 0.183 11.458 1.00 98.56 82 GLN A C 1
ATOM 671 O O . GLN A 1 82 ? -11.498 0.306 10.300 1.00 98.56 82 GLN A O 1
ATOM 676 N N . SER A 1 83 ? -11.040 0.100 12.488 1.00 98.06 83 SER A N 1
ATOM 677 C CA . SER A 1 83 ? -9.584 0.194 12.332 1.00 98.06 83 SER A CA 1
ATOM 678 C C . SER A 1 83 ? -9.018 -0.938 11.467 1.00 98.06 83 SER A C 1
ATOM 680 O O . SER A 1 83 ? -8.168 -0.697 10.612 1.00 98.06 83 SER A O 1
ATOM 682 N N . LYS A 1 84 ? -9.523 -2.171 11.622 1.00 98.44 84 LYS A N 1
ATOM 683 C CA . LYS A 1 84 ? -9.146 -3.302 10.759 1.00 98.44 84 LYS A CA 1
ATOM 684 C C . LYS A 1 84 ? -9.552 -3.074 9.304 1.00 98.44 84 LYS A C 1
ATOM 686 O O . LYS A 1 84 ? -8.760 -3.358 8.411 1.00 98.44 84 LYS A O 1
ATOM 691 N N . GLN A 1 85 ? -10.760 -2.569 9.058 1.00 98.69 85 GLN A N 1
ATOM 692 C CA . GLN A 1 85 ? -11.226 -2.264 7.703 1.00 98.69 85 GLN A CA 1
ATOM 693 C C . GLN A 1 85 ? -10.390 -1.160 7.057 1.00 98.69 85 GLN A C 1
ATOM 695 O O . GLN A 1 85 ? -10.007 -1.290 5.900 1.00 98.69 85 GLN A O 1
ATOM 700 N N . GLU A 1 86 ? -10.074 -0.099 7.796 1.00 98.56 86 GLU A N 1
ATOM 701 C CA . GLU A 1 86 ? -9.224 0.987 7.310 1.00 98.56 86 GLU A CA 1
ATOM 702 C C . GLU A 1 86 ? -7.803 0.505 7.008 1.00 98.56 86 GLU A C 1
ATOM 704 O O . GLU A 1 86 ? -7.294 0.756 5.920 1.00 98.56 86 GLU A O 1
ATOM 709 N N . SER A 1 87 ? -7.197 -0.271 7.910 1.00 98.38 87 SER A N 1
ATOM 710 C CA . SER A 1 87 ? -5.887 -0.881 7.670 1.00 98.38 87 SER A CA 1
ATOM 711 C C . SER A 1 87 ? -5.905 -1.806 6.450 1.00 98.38 87 SER A C 1
ATOM 713 O O . SER A 1 87 ? -4.996 -1.741 5.629 1.00 98.38 87 SER A O 1
ATOM 715 N N . SER A 1 88 ? -6.952 -2.619 6.275 1.00 98.62 88 SER A N 1
ATOM 716 C CA . SER A 1 88 ? -7.104 -3.469 5.087 1.00 98.62 88 SER A CA 1
ATOM 717 C C . SER A 1 88 ? -7.216 -2.646 3.804 1.00 98.62 88 SER A C 1
ATOM 719 O O . SER A 1 88 ? -6.614 -3.015 2.802 1.00 98.62 88 SER A O 1
ATOM 721 N N . ARG A 1 89 ? -7.953 -1.526 3.824 1.00 98.62 89 ARG A N 1
ATOM 722 C CA . ARG A 1 89 ? -8.044 -0.602 2.681 1.00 98.62 89 ARG A CA 1
ATOM 723 C C . ARG A 1 89 ? -6.683 0.001 2.348 1.00 98.62 89 ARG A C 1
ATOM 725 O O . ARG A 1 89 ? -6.258 -0.096 1.208 1.00 98.62 89 ARG A O 1
ATOM 732 N N . GLN A 1 90 ? -5.964 0.511 3.348 1.00 98.62 90 GLN A N 1
ATOM 733 C CA . GLN A 1 90 ? -4.615 1.056 3.163 1.00 98.62 90 GLN A CA 1
ATOM 734 C C . GLN A 1 90 ? -3.648 0.016 2.585 1.00 98.62 90 GLN A C 1
ATOM 736 O O . GLN A 1 90 ? -2.856 0.335 1.704 1.00 98.62 90 GLN A O 1
ATOM 741 N N . VAL A 1 91 ? -3.716 -1.234 3.054 1.00 98.56 91 VAL A N 1
ATOM 742 C CA . VAL A 1 91 ? -2.903 -2.328 2.506 1.00 98.56 91 VAL A CA 1
ATOM 743 C C . VAL A 1 91 ? -3.248 -2.583 1.040 1.00 98.56 91 VAL A C 1
ATOM 745 O O . VAL A 1 91 ? -2.328 -2.708 0.239 1.00 98.56 91 VAL A O 1
ATOM 748 N N . HIS A 1 92 ? -4.531 -2.612 0.669 1.00 98.69 92 HIS A N 1
ATOM 749 C CA . HIS A 1 92 ? -4.939 -2.772 -0.729 1.00 98.69 92 HIS A CA 1
ATOM 750 C C . HIS A 1 92 ? -4.489 -1.606 -1.615 1.00 98.69 92 HIS A C 1
ATOM 752 O O . HIS A 1 92 ? -3.969 -1.843 -2.702 1.00 98.69 92 HIS A O 1
ATOM 758 N N . ASP A 1 93 ? -4.613 -0.367 -1.143 1.00 98.69 93 ASP A N 1
ATOM 759 C CA . ASP A 1 93 ? -4.178 0.814 -1.895 1.00 98.69 93 ASP A CA 1
ATOM 760 C C . ASP A 1 93 ? -2.658 0.805 -2.117 1.00 98.69 93 ASP A C 1
ATOM 762 O O . ASP A 1 93 ? -2.179 1.087 -3.215 1.00 98.69 93 ASP A O 1
ATOM 766 N N . LEU A 1 94 ? -1.885 0.432 -1.089 1.00 98.25 94 LEU A N 1
ATOM 767 C CA . LEU A 1 94 ? -0.431 0.287 -1.197 1.00 98.25 94 LEU A CA 1
ATOM 768 C C . LEU A 1 94 ? -0.031 -0.879 -2.109 1.00 98.25 94 LEU A C 1
ATOM 770 O O . LEU A 1 94 ? 0.943 -0.755 -2.848 1.00 98.25 94 LEU A O 1
ATOM 774 N N . GLN A 1 95 ? -0.763 -1.995 -2.081 1.00 98.56 95 GLN A N 1
ATOM 775 C CA . GLN A 1 95 ? -0.552 -3.114 -3.004 1.00 98.56 95 GLN A CA 1
ATOM 776 C C . GLN A 1 95 ? -0.796 -2.687 -4.455 1.00 98.56 95 GLN A C 1
ATOM 778 O O . GLN A 1 95 ? 0.049 -2.955 -5.303 1.00 98.56 95 GLN A O 1
ATOM 783 N N . ALA A 1 96 ? -1.878 -1.952 -4.724 1.00 98.56 96 ALA A N 1
ATOM 784 C CA . ALA A 1 96 ? -2.182 -1.442 -6.059 1.00 98.56 96 ALA A CA 1
ATOM 785 C C . ALA A 1 96 ? -1.108 -0.463 -6.568 1.00 98.56 96 ALA A C 1
ATOM 787 O O . ALA A 1 96 ? -0.653 -0.579 -7.703 1.00 98.56 96 ALA A O 1
ATOM 788 N N . GLN A 1 97 ? -0.640 0.460 -5.718 1.00 98.62 97 GLN A N 1
ATOM 789 C CA . GLN A 1 97 ? 0.455 1.376 -6.072 1.00 98.62 97 GLN A CA 1
ATOM 790 C C . GLN A 1 97 ? 1.771 0.633 -6.329 1.00 98.62 97 GLN A C 1
ATOM 792 O O . GLN A 1 97 ? 2.530 1.000 -7.225 1.00 98.62 97 GLN A O 1
ATOM 797 N N . LEU A 1 98 ? 2.059 -0.412 -5.547 1.00 98.50 98 LEU A N 1
ATOM 798 C CA . LEU A 1 98 ? 3.231 -1.251 -5.772 1.00 98.50 98 LEU A CA 1
ATOM 799 C C . LEU A 1 98 ? 3.142 -1.938 -7.139 1.00 98.50 98 LEU A C 1
ATOM 801 O O . LEU A 1 98 ? 4.106 -1.880 -7.898 1.00 98.50 98 LEU A O 1
ATOM 805 N N . GLU A 1 99 ? 1.994 -2.542 -7.455 1.00 98.69 99 GLU A N 1
ATOM 806 C CA . GLU A 1 99 ? 1.738 -3.186 -8.745 1.00 98.69 99 GLU A CA 1
ATOM 807 C C . GLU A 1 99 ? 1.916 -2.197 -9.908 1.00 98.69 99 GLU A C 1
ATOM 809 O O . GLU A 1 99 ? 2.663 -2.487 -10.844 1.00 98.69 99 GLU A O 1
ATOM 814 N N . GLU A 1 100 ? 1.346 -0.994 -9.811 1.00 98.69 100 GLU A N 1
ATOM 815 C CA . GLU A 1 100 ? 1.489 0.068 -10.816 1.00 98.69 100 GLU A CA 1
ATOM 816 C C . GLU A 1 100 ? 2.954 0.476 -11.034 1.00 98.69 100 GLU A C 1
ATOM 818 O O . GLU A 1 100 ? 3.440 0.507 -12.167 1.00 98.69 100 GLU A O 1
ATOM 823 N N . VAL A 1 101 ? 3.697 0.737 -9.954 1.00 98.50 101 VAL A N 1
ATOM 824 C CA . VAL A 1 101 ? 5.117 1.108 -10.046 1.00 98.50 101 VAL A CA 1
ATOM 825 C C . VAL A 1 101 ? 5.946 -0.039 -10.623 1.00 98.50 101 VAL A C 1
ATOM 827 O O . VAL A 1 101 ? 6.865 0.200 -11.410 1.00 98.50 101 VAL A O 1
ATOM 830 N N . THR A 1 102 ? 5.640 -1.291 -10.269 1.00 98.69 102 THR A N 1
ATOM 831 C CA . THR A 1 102 ? 6.341 -2.448 -10.841 1.00 98.69 102 THR A CA 1
ATOM 832 C C . THR A 1 102 ? 6.060 -2.623 -12.328 1.00 98.69 102 THR A C 1
ATOM 834 O O . THR A 1 102 ? 7.011 -2.857 -13.075 1.00 98.69 102 THR A O 1
ATOM 837 N N . ALA A 1 103 ? 4.814 -2.419 -12.766 1.00 98.69 103 ALA A N 1
ATOM 838 C CA . ALA A 1 103 ? 4.435 -2.453 -14.174 1.00 98.69 103 ALA A CA 1
ATOM 839 C C . ALA A 1 103 ? 5.138 -1.337 -14.963 1.00 98.69 103 ALA A C 1
ATOM 841 O O . ALA A 1 103 ? 5.805 -1.616 -15.956 1.00 98.69 103 ALA A O 1
ATOM 842 N N . SER A 1 104 ? 5.116 -0.095 -14.464 1.00 98.56 104 SER A N 1
ATOM 843 C CA . SER A 1 104 ? 5.819 1.033 -15.093 1.00 98.56 104 SER A CA 1
ATOM 844 C C . SER A 1 104 ? 7.333 0.798 -15.185 1.00 98.56 104 SER A C 1
ATOM 846 O O . SER A 1 104 ? 7.961 1.072 -16.209 1.00 98.56 104 SER A O 1
ATOM 848 N N . ARG A 1 105 ? 7.944 0.230 -14.138 1.00 98.62 105 ARG A N 1
ATOM 849 C CA . ARG A 1 105 ? 9.362 -0.155 -14.158 1.00 98.62 105 ARG A CA 1
ATOM 850 C C . ARG A 1 105 ? 9.646 -1.193 -15.246 1.00 98.62 105 ARG A C 1
ATOM 852 O O . ARG A 1 105 ? 10.673 -1.100 -15.915 1.00 98.62 105 ARG A O 1
ATOM 859 N N . GLU A 1 106 ? 8.782 -2.192 -15.397 1.00 98.69 106 GLU A N 1
ATOM 860 C CA . GLU A 1 106 ? 8.928 -3.240 -16.413 1.00 98.69 106 GLU A CA 1
ATOM 861 C C . GLU A 1 106 ? 8.763 -2.690 -17.830 1.00 98.69 106 GLU A C 1
ATOM 863 O O . GLU A 1 106 ? 9.578 -3.002 -18.697 1.00 98.69 106 GLU A O 1
ATOM 868 N N . GLU A 1 107 ? 7.799 -1.799 -18.050 1.00 98.69 107 GLU A N 1
ATOM 869 C CA . GLU A 1 107 ? 7.633 -1.075 -19.313 1.00 98.69 107 GLU A CA 1
ATOM 870 C C . GLU A 1 107 ? 8.884 -0.270 -19.674 1.00 98.69 107 GLU A C 1
ATOM 872 O O . GLU A 1 107 ? 9.408 -0.402 -20.780 1.00 98.69 107 GLU A O 1
ATOM 877 N N . MET A 1 108 ? 9.427 0.502 -18.727 1.00 98.31 108 MET A N 1
ATOM 878 C CA . MET A 1 108 ? 10.660 1.265 -18.939 1.00 98.31 108 MET A CA 1
ATOM 879 C C . MET A 1 108 ? 11.850 0.352 -19.246 1.00 98.31 108 MET A C 1
ATOM 881 O O . MET A 1 108 ? 12.675 0.676 -20.099 1.00 98.31 108 MET A O 1
ATOM 885 N N . HIS A 1 109 ? 11.945 -0.803 -18.586 1.00 98.69 109 HIS A N 1
ATOM 886 C CA . HIS A 1 109 ? 13.017 -1.759 -18.845 1.00 98.69 109 HIS A CA 1
ATOM 887 C C . HIS A 1 109 ? 12.897 -2.401 -20.237 1.00 98.69 109 HIS A C 1
ATOM 889 O O . HIS A 1 109 ? 13.912 -2.590 -20.914 1.00 98.69 109 HIS A O 1
ATOM 895 N N . ASN A 1 110 ? 11.675 -2.706 -20.680 1.00 98.75 110 ASN A N 1
ATOM 896 C CA . ASN A 1 110 ? 11.414 -3.185 -22.037 1.00 98.75 110 ASN A CA 1
ATOM 897 C C . ASN A 1 110 ? 11.766 -2.109 -23.070 1.00 98.75 110 ASN A C 1
ATOM 899 O O . ASN A 1 110 ? 12.474 -2.397 -24.031 1.00 98.75 110 ASN A O 1
ATOM 903 N N . TYR A 1 111 ? 11.376 -0.859 -22.818 1.00 98.75 111 TYR A N 1
ATOM 904 C CA . TYR A 1 111 ? 11.684 0.266 -23.695 1.00 98.75 111 TYR A CA 1
ATOM 905 C C . TYR A 1 111 ? 13.193 0.518 -23.830 1.00 98.75 111 TYR A C 1
ATOM 907 O O . TYR A 1 111 ? 13.687 0.747 -24.932 1.00 98.75 111 TYR A O 1
ATOM 915 N N . ILE A 1 112 ? 13.962 0.411 -22.738 1.00 98.62 112 ILE A N 1
ATOM 916 C CA . ILE A 1 112 ? 15.432 0.496 -22.795 1.00 98.62 112 ILE A CA 1
ATOM 917 C C . ILE A 1 112 ? 15.997 -0.584 -23.722 1.00 98.62 112 ILE A C 1
ATOM 919 O O . ILE A 1 112 ? 16.820 -0.278 -24.581 1.00 98.62 112 ILE A O 1
ATOM 923 N N . ARG A 1 113 ? 15.520 -1.826 -23.600 1.00 98.69 113 ARG A N 1
ATOM 924 C CA . ARG A 1 113 ? 15.979 -2.934 -24.446 1.00 98.69 113 ARG A CA 1
ATOM 925 C C . ARG A 1 113 ? 15.644 -2.713 -25.925 1.00 98.69 113 ARG A C 1
ATOM 927 O O . ARG A 1 113 ? 16.461 -3.025 -26.788 1.00 98.69 113 ARG A O 1
ATOM 934 N N . GLU A 1 114 ? 14.463 -2.178 -26.228 1.00 98.69 114 GLU A N 1
ATOM 935 C CA . GLU A 1 114 ? 14.076 -1.813 -27.597 1.00 98.69 114 GLU A CA 1
ATOM 936 C C . GLU A 1 114 ? 14.980 -0.713 -28.166 1.00 98.69 114 GLU A C 1
ATOM 938 O O . GLU A 1 114 ? 15.432 -0.807 -29.309 1.00 98.69 114 GLU A O 1
ATOM 943 N N . LEU A 1 115 ? 15.301 0.303 -27.358 1.00 98.56 115 LEU A N 1
ATOM 944 C CA . LEU A 1 115 ? 16.232 1.359 -27.749 1.00 98.56 115 LEU A CA 1
ATOM 945 C C . LEU A 1 115 ? 17.638 0.812 -28.008 1.00 98.56 115 LEU A C 1
ATOM 947 O O . LEU A 1 115 ? 18.236 1.161 -29.025 1.00 98.56 115 LEU A O 1
ATOM 951 N N . GLU A 1 116 ? 18.150 -0.060 -27.141 1.00 98.50 116 GLU A N 1
ATOM 952 C CA . GLU A 1 116 ? 19.444 -0.728 -27.322 1.00 98.50 116 GLU A CA 1
ATOM 953 C C . GLU A 1 116 ? 19.478 -1.531 -28.627 1.00 98.50 116 GLU A C 1
ATOM 955 O O . GLU A 1 116 ? 20.395 -1.358 -29.429 1.00 98.50 116 GLU A O 1
ATOM 960 N N . GLN A 1 117 ? 18.439 -2.325 -28.902 1.00 98.69 117 GLN A N 1
ATOM 961 C CA . GLN A 1 117 ? 18.332 -3.078 -30.151 1.00 98.69 117 GLN A CA 1
ATOM 962 C C . GLN A 1 117 ? 18.303 -2.152 -31.378 1.00 98.69 117 GLN A C 1
ATOM 964 O O . GLN A 1 117 ? 19.013 -2.393 -32.354 1.00 98.69 117 GLN A O 1
ATOM 969 N N . SER A 1 118 ? 17.519 -1.070 -31.329 1.00 98.56 118 SER A N 1
ATOM 970 C CA . SER A 1 118 ? 17.454 -0.103 -32.430 1.00 98.56 118 SER A CA 1
ATOM 971 C C . SER A 1 118 ? 18.797 0.596 -32.677 1.00 98.56 118 SER A C 1
ATOM 973 O O . SER A 1 118 ? 19.146 0.893 -33.820 1.00 98.56 118 SER A O 1
ATOM 975 N N . ASN A 1 119 ? 19.575 0.824 -31.617 1.00 98.62 119 ASN A N 1
ATOM 976 C CA . ASN A 1 119 ? 20.904 1.413 -31.700 1.00 98.62 119 ASN A CA 1
ATOM 977 C C . ASN A 1 119 ? 21.898 0.440 -32.352 1.00 98.62 119 ASN A C 1
ATOM 979 O O . ASN A 1 119 ? 22.590 0.820 -33.295 1.00 98.62 119 ASN A O 1
ATOM 983 N N . ASP A 1 120 ? 21.893 -0.831 -31.944 1.00 98.81 120 ASP A N 1
ATOM 984 C CA . ASP A 1 120 ? 22.705 -1.878 -32.576 1.00 98.81 120 ASP A CA 1
ATOM 985 C C . ASP A 1 120 ? 22.407 -2.010 -34.082 1.00 98.81 120 ASP A C 1
ATOM 987 O O . ASP A 1 120 ? 23.325 -2.134 -34.905 1.00 98.81 120 ASP A O 1
ATOM 991 N N . ASP A 1 121 ? 21.131 -1.940 -34.468 1.00 98.62 121 ASP A N 1
ATOM 992 C CA . ASP A 1 121 ? 20.713 -1.973 -35.871 1.00 98.62 121 ASP A CA 1
ATOM 993 C C . ASP A 1 121 ? 21.185 -0.730 -36.643 1.00 98.62 121 ASP A C 1
ATOM 995 O O . ASP A 1 121 ? 21.684 -0.850 -37.770 1.00 98.62 121 ASP A O 1
ATOM 999 N N . LEU A 1 122 ? 21.109 0.456 -36.030 1.00 98.62 122 LEU A N 1
ATOM 1000 C CA . LEU A 1 122 ? 21.641 1.697 -36.601 1.00 98.62 122 LEU A CA 1
ATOM 1001 C C . LEU A 1 122 ? 23.164 1.648 -36.763 1.00 98.62 122 LEU A C 1
ATOM 1003 O O . LEU A 1 122 ? 23.685 2.053 -37.806 1.00 98.62 122 LEU A O 1
ATOM 1007 N N . GLU A 1 123 ? 23.897 1.125 -35.783 1.00 98.56 123 GLU A N 1
ATOM 1008 C CA . GLU A 1 123 ? 25.341 0.942 -35.893 1.00 98.56 123 GLU A CA 1
ATOM 1009 C C . GLU A 1 123 ? 25.706 -0.045 -37.002 1.00 98.56 123 GLU A C 1
ATOM 1011 O O . GLU A 1 123 ? 26.637 0.207 -37.775 1.00 98.56 123 GLU A O 1
ATOM 1016 N N . ARG A 1 124 ? 24.971 -1.157 -37.118 1.00 98.75 124 ARG A N 1
ATOM 1017 C CA . ARG A 1 124 ? 25.155 -2.120 -38.208 1.00 98.75 124 ARG A CA 1
ATOM 1018 C C . ARG A 1 124 ? 24.913 -1.458 -39.565 1.00 98.75 124 ARG A C 1
ATOM 1020 O O . ARG A 1 124 ? 25.747 -1.616 -40.459 1.00 98.75 124 ARG A O 1
ATOM 1027 N N . ALA A 1 125 ? 23.826 -0.700 -39.714 1.00 98.69 125 ALA A N 1
ATOM 1028 C CA . ALA A 1 125 ? 23.527 0.037 -40.940 1.00 98.69 125 ALA A CA 1
ATOM 1029 C C . ALA A 1 125 ? 24.640 1.042 -41.268 1.00 98.69 125 ALA A C 1
ATOM 1031 O O . ALA A 1 125 ? 25.144 1.058 -42.390 1.00 98.69 125 ALA A O 1
ATOM 1032 N N . LYS A 1 126 ? 25.112 1.802 -40.271 1.00 98.69 126 LYS A N 1
ATOM 1033 C CA . LYS A 1 126 ? 26.240 2.729 -40.416 1.00 98.69 126 LYS A CA 1
ATOM 1034 C C . LYS A 1 126 ? 27.493 2.013 -40.920 1.00 98.69 126 LYS A C 1
ATOM 1036 O O . LYS A 1 126 ? 28.089 2.460 -41.898 1.00 98.69 126 LYS A O 1
ATOM 1041 N N . ARG A 1 127 ? 27.881 0.888 -40.309 1.00 98.62 127 ARG A N 1
ATOM 1042 C CA . ARG A 1 127 ? 29.054 0.102 -40.739 1.00 98.62 127 ARG A CA 1
ATOM 1043 C C . ARG A 1 127 ? 28.910 -0.384 -42.184 1.00 98.62 127 ARG A C 1
ATOM 1045 O O . ARG A 1 127 ? 29.859 -0.260 -42.949 1.00 98.62 127 ARG A O 1
ATOM 1052 N N . ALA A 1 128 ? 27.729 -0.863 -42.577 1.00 98.62 128 ALA A N 1
ATOM 1053 C CA . ALA A 1 128 ? 27.459 -1.270 -43.956 1.00 98.62 128 ALA A CA 1
ATOM 1054 C C . ALA A 1 128 ? 27.565 -0.094 -44.945 1.00 98.62 128 ALA A C 1
ATOM 1056 O O . ALA A 1 128 ? 28.176 -0.235 -46.002 1.00 98.62 128 ALA A O 1
ATOM 1057 N N . THR A 1 129 ? 27.026 1.080 -44.593 1.00 98.50 129 THR A N 1
ATOM 1058 C CA . THR A 1 129 ? 27.133 2.275 -45.446 1.00 98.50 129 THR A CA 1
ATOM 1059 C C . THR A 1 129 ? 28.570 2.762 -45.592 1.00 98.50 129 THR A C 1
ATOM 1061 O O . THR A 1 129 ? 28.978 3.079 -46.703 1.00 98.50 129 THR A O 1
ATOM 1064 N N . VAL A 1 130 ? 29.358 2.764 -44.511 1.00 98.69 130 VAL A N 1
ATOM 1065 C CA . VAL A 1 130 ? 30.775 3.157 -44.551 1.00 98.69 130 VAL A CA 1
ATOM 1066 C C . VAL A 1 130 ? 31.565 2.198 -45.436 1.00 98.69 130 VAL A C 1
ATOM 1068 O O . VAL A 1 130 ? 32.252 2.655 -46.339 1.00 98.69 130 VAL A O 1
ATOM 1071 N N . ALA A 1 131 ? 31.384 0.884 -45.271 1.00 98.56 131 ALA A N 1
ATOM 1072 C CA . ALA A 1 131 ? 32.039 -0.105 -46.127 1.00 98.56 131 ALA A CA 1
ATOM 1073 C C . ALA A 1 131 ? 31.667 0.064 -47.614 1.00 98.56 131 ALA A C 1
ATOM 1075 O O . ALA A 1 131 ? 32.523 -0.052 -48.488 1.00 98.56 131 ALA A O 1
ATOM 1076 N N . SER A 1 132 ? 30.400 0.379 -47.917 1.00 98.38 132 SER A N 1
ATOM 1077 C CA . SER A 1 132 ? 29.980 0.667 -49.293 1.00 98.38 132 SER A CA 1
ATOM 1078 C C . SER A 1 132 ? 30.632 1.937 -49.844 1.00 98.38 132 SER A C 1
ATOM 1080 O O . SER A 1 132 ? 30.996 1.954 -51.018 1.00 98.38 132 SER A O 1
ATOM 1082 N N . LEU A 1 133 ? 30.778 2.989 -49.032 1.00 98.50 133 LEU A N 1
ATOM 1083 C CA . LEU A 1 133 ? 31.473 4.217 -49.430 1.00 98.50 133 LEU A CA 1
ATOM 1084 C C . LEU A 1 133 ? 32.956 3.951 -49.699 1.00 98.50 133 LEU A C 1
ATOM 1086 O O . LEU A 1 133 ? 33.449 4.346 -50.750 1.00 98.50 133 LEU A O 1
ATOM 1090 N N . GLU A 1 134 ? 33.634 3.211 -48.822 1.00 98.38 134 GLU A N 1
ATOM 1091 C CA . GLU A 1 134 ? 35.037 2.815 -49.001 1.00 98.38 134 GLU A CA 1
ATOM 1092 C C . GLU A 1 134 ? 35.240 1.991 -50.290 1.00 98.38 134 GLU A C 1
ATOM 1094 O O . GLU A 1 134 ? 36.220 2.175 -51.017 1.00 98.38 134 GLU A O 1
ATOM 1099 N N . GLU A 1 135 ? 34.293 1.110 -50.638 1.00 98.56 135 GLU A N 1
ATOM 1100 C CA . GLU A 1 135 ? 34.331 0.372 -51.906 1.00 98.56 135 GLU A CA 1
ATOM 1101 C C . GLU A 1 135 ? 34.187 1.308 -53.120 1.00 98.56 135 GLU A C 1
ATOM 1103 O O . GLU A 1 135 ? 34.897 1.143 -54.121 1.00 98.56 135 GLU A O 1
ATOM 1108 N N . PHE A 1 136 ? 33.295 2.304 -53.049 1.00 98.38 136 PHE A N 1
ATOM 1109 C CA . PHE A 1 136 ? 33.164 3.318 -54.098 1.00 98.38 136 PHE A CA 1
ATOM 1110 C C . PHE A 1 136 ? 34.428 4.171 -54.227 1.00 98.38 136 PHE A C 1
ATOM 1112 O O . PHE A 1 136 ? 34.887 4.382 -55.349 1.00 98.38 136 PHE A O 1
ATOM 1119 N N . GLU A 1 137 ? 35.021 4.604 -53.114 1.00 98.44 137 GLU A N 1
ATOM 1120 C CA . GLU A 1 137 ? 36.285 5.349 -53.088 1.00 98.44 137 GLU A CA 1
ATOM 1121 C C . GLU A 1 137 ? 37.422 4.543 -53.727 1.00 98.44 137 GLU A C 1
ATOM 1123 O O . GLU A 1 137 ? 38.143 5.058 -54.581 1.00 98.44 137 GLU A O 1
ATOM 1128 N N . SER A 1 138 ? 37.544 3.252 -53.401 1.00 98.56 138 SER A N 1
ATOM 1129 C CA . SER A 1 138 ? 38.538 2.369 -54.023 1.00 98.56 138 SER A CA 1
ATOM 1130 C C . SER A 1 138 ? 38.339 2.248 -55.537 1.00 98.56 138 SER A C 1
ATOM 1132 O O . SER A 1 138 ? 39.304 2.352 -56.297 1.00 98.56 138 SER A O 1
ATOM 1134 N N . LYS A 1 139 ? 37.095 2.070 -56.003 1.00 98.31 139 LYS A N 1
ATOM 1135 C CA . LYS A 1 139 ? 36.777 2.011 -57.441 1.00 98.31 139 LYS A CA 1
ATOM 1136 C C . LYS A 1 139 ? 37.105 3.323 -58.152 1.00 98.31 139 LYS A C 1
ATOM 1138 O O . LYS A 1 139 ? 37.644 3.288 -59.258 1.00 98.31 139 LYS A O 1
ATOM 1143 N N . LEU A 1 140 ? 36.809 4.459 -57.521 1.00 98.38 140 LEU A N 1
ATOM 1144 C CA . LEU A 1 140 ? 37.147 5.787 -58.031 1.00 98.38 140 LEU A CA 1
ATOM 1145 C C . LEU A 1 140 ? 38.661 5.967 -58.142 1.00 98.38 140 LEU A C 1
ATOM 1147 O O . LEU A 1 140 ? 39.143 6.340 -59.206 1.00 98.38 140 LEU A O 1
ATOM 1151 N N . ASN A 1 141 ? 39.415 5.610 -57.103 1.00 98.31 141 ASN A N 1
ATOM 1152 C CA . ASN A 1 141 ? 40.876 5.681 -57.118 1.00 98.31 141 ASN A CA 1
ATOM 1153 C C . ASN A 1 141 ? 41.476 4.806 -58.223 1.00 98.31 141 ASN A C 1
ATOM 1155 O O . ASN A 1 141 ? 42.300 5.277 -58.999 1.00 98.31 141 ASN A O 1
ATOM 1159 N N . GLN A 1 142 ? 40.994 3.572 -58.389 1.00 98.19 142 GLN A N 1
ATOM 1160 C CA . GLN A 1 142 ? 41.438 2.712 -59.490 1.00 98.19 142 GLN A CA 1
ATOM 1161 C C . GLN A 1 142 ? 41.080 3.277 -60.874 1.00 98.19 142 GLN A C 1
ATOM 1163 O O . GLN A 1 142 ? 41.789 3.030 -61.849 1.00 98.19 142 GLN A O 1
ATOM 1168 N N . ALA A 1 143 ? 39.952 3.979 -61.008 1.00 98.12 143 ALA A N 1
ATOM 1169 C CA . ALA A 1 143 ? 39.594 4.650 -62.253 1.00 98.12 143 ALA A CA 1
ATOM 1170 C C . ALA A 1 143 ? 40.512 5.852 -62.518 1.00 98.12 143 ALA A C 1
ATOM 1172 O O . ALA A 1 143 ? 40.928 6.050 -63.657 1.00 98.12 143 ALA A O 1
ATOM 1173 N N . ILE A 1 144 ? 40.870 6.615 -61.483 1.00 97.81 144 ILE A N 1
ATOM 1174 C CA . ILE A 1 144 ? 41.832 7.721 -61.571 1.00 97.81 144 ILE A CA 1
ATOM 1175 C C . ILE A 1 144 ? 43.210 7.194 -61.989 1.00 97.81 144 ILE A C 1
ATOM 1177 O O . ILE A 1 144 ? 43.777 7.698 -62.952 1.00 97.81 144 ILE A O 1
ATOM 1181 N N . GLU A 1 145 ? 43.714 6.137 -61.344 1.00 97.69 145 GLU A N 1
ATOM 1182 C CA . GLU A 1 145 ? 44.999 5.510 -61.689 1.00 97.69 145 GLU A CA 1
ATOM 1183 C C . GLU A 1 145 ? 45.033 5.023 -63.144 1.00 97.69 145 GLU A C 1
ATOM 1185 O O . GLU A 1 145 ? 46.011 5.250 -63.854 1.00 97.69 145 GLU A O 1
ATOM 1190 N N . ARG A 1 146 ? 43.949 4.392 -63.621 1.00 97.94 146 ARG A N 1
ATOM 1191 C CA . ARG A 1 146 ? 43.841 3.975 -65.027 1.00 97.94 146 ARG A CA 1
ATOM 1192 C C . ARG A 1 146 ? 43.821 5.160 -65.988 1.00 97.94 146 ARG A C 1
ATOM 1194 O O . ARG A 1 146 ? 44.455 5.069 -67.032 1.00 97.94 146 ARG A O 1
ATOM 1201 N N . ASN A 1 147 ? 43.117 6.246 -65.664 1.00 96.75 147 ASN A N 1
ATOM 1202 C CA . ASN A 1 147 ? 43.115 7.444 -66.509 1.00 96.75 147 ASN A CA 1
ATOM 1203 C C . ASN A 1 147 ? 44.506 8.082 -66.568 1.00 96.75 147 ASN A C 1
ATOM 1205 O O . ASN A 1 147 ? 44.982 8.340 -67.664 1.00 96.75 147 ASN A O 1
ATOM 1209 N N . ALA A 1 148 ? 45.196 8.229 -65.434 1.00 98.00 148 ALA A N 1
ATOM 1210 C CA . ALA A 1 148 ? 46.559 8.761 -65.402 1.00 98.00 148 ALA A CA 1
ATOM 1211 C C . ALA A 1 148 ? 47.545 7.898 -66.215 1.00 98.00 148 ALA A C 1
ATOM 1213 O O . ALA A 1 148 ? 48.423 8.418 -66.901 1.00 98.00 148 ALA A O 1
ATOM 1214 N N . PHE A 1 149 ? 47.389 6.569 -66.175 1.00 97.69 149 PHE A N 1
ATOM 1215 C CA . PHE A 1 149 ? 48.183 5.662 -67.005 1.00 97.69 149 PHE A CA 1
ATOM 1216 C C . PHE A 1 149 ? 47.905 5.864 -68.502 1.00 97.69 149 PHE A C 1
ATOM 1218 O O . PHE A 1 149 ? 48.842 5.990 -69.286 1.00 97.69 149 PHE A O 1
ATOM 1225 N N . LEU A 1 150 ? 46.630 5.952 -68.894 1.00 97.25 150 LEU A N 1
ATOM 1226 C CA . LEU A 1 150 ? 46.238 6.209 -70.283 1.00 97.25 150 LEU A CA 1
ATOM 1227 C C . LEU A 1 150 ? 46.695 7.591 -70.776 1.00 97.25 150 LEU A C 1
ATOM 1229 O O . LEU A 1 150 ? 47.102 7.711 -71.926 1.00 97.25 150 LEU A O 1
ATOM 1233 N N . GLU A 1 151 ? 46.654 8.621 -69.927 1.00 96.88 151 GLU A N 1
ATOM 1234 C CA . GLU A 1 151 ? 47.200 9.952 -70.227 1.00 96.88 151 GLU A CA 1
ATOM 1235 C C . GLU A 1 151 ? 48.701 9.866 -70.540 1.00 96.88 151 GLU A C 1
ATOM 1237 O O . GLU A 1 151 ? 49.132 10.353 -71.580 1.00 96.88 151 GLU A O 1
ATOM 1242 N N . SER A 1 152 ? 49.479 9.137 -69.732 1.00 96.88 152 SER A N 1
ATOM 1243 C CA . SER A 1 152 ? 50.907 8.908 -70.000 1.00 96.88 152 SER A CA 1
ATOM 1244 C C . SER A 1 152 ? 51.156 8.136 -71.302 1.00 96.88 152 SER A C 1
ATOM 1246 O O . SER A 1 152 ? 52.084 8.462 -72.039 1.00 96.88 152 SER A O 1
ATOM 1248 N N . GLU A 1 153 ? 50.353 7.112 -71.613 1.00 97.12 153 GLU A N 1
ATOM 1249 C CA . GLU A 1 153 ? 50.467 6.384 -72.887 1.00 97.12 153 GLU A CA 1
ATOM 1250 C C . GLU A 1 153 ? 50.149 7.287 -74.093 1.00 97.12 153 GLU A C 1
ATOM 1252 O O . GLU A 1 153 ? 50.761 7.155 -75.160 1.00 97.12 153 GLU A O 1
ATOM 1257 N N . LEU A 1 154 ? 49.201 8.219 -73.944 1.00 97.44 154 LEU A N 1
ATOM 1258 C CA . LEU A 1 154 ? 48.900 9.224 -74.963 1.00 97.44 154 LEU A CA 1
ATOM 1259 C C . LEU A 1 154 ? 50.053 10.220 -75.131 1.00 97.44 154 LEU A C 1
ATOM 1261 O O . LEU A 1 154 ? 50.431 10.487 -76.275 1.00 97.44 154 LEU A O 1
ATOM 1265 N N . ASP A 1 155 ? 50.650 10.692 -74.036 1.00 97.00 155 ASP A N 1
ATOM 1266 C CA . ASP A 1 155 ? 51.815 11.584 -74.054 1.00 97.00 155 ASP A CA 1
ATOM 1267 C C . ASP A 1 155 ? 53.026 10.920 -74.736 1.00 97.00 155 ASP A C 1
ATOM 1269 O O . ASP A 1 155 ? 53.674 11.516 -75.601 1.00 97.00 155 ASP A O 1
ATOM 1273 N N . GLU A 1 156 ? 53.323 9.652 -74.420 1.00 96.69 156 GLU A N 1
ATOM 1274 C CA . GLU A 1 156 ? 54.395 8.883 -75.074 1.00 96.69 156 GLU A CA 1
ATOM 1275 C C . GLU A 1 156 ? 54.147 8.722 -76.579 1.00 96.69 156 GLU A C 1
ATOM 1277 O O . GLU A 1 156 ? 55.061 8.873 -77.403 1.00 96.69 156 GLU A O 1
ATOM 1282 N N . LYS A 1 157 ? 52.896 8.442 -76.957 1.00 97.19 157 LYS A N 1
ATOM 1283 C CA . LYS A 1 157 ? 52.485 8.349 -78.358 1.00 97.19 157 LYS A CA 1
ATOM 1284 C C . LYS A 1 157 ? 52.646 9.689 -79.079 1.00 97.19 157 LYS A C 1
ATOM 1286 O O . LYS A 1 157 ? 53.111 9.701 -80.222 1.00 97.19 157 LYS A O 1
ATOM 1291 N N . GLU A 1 158 ? 52.285 10.803 -78.446 1.00 96.75 158 GLU A N 1
ATOM 1292 C CA . GLU A 1 158 ? 52.470 12.148 -78.996 1.00 96.75 158 GLU A CA 1
ATOM 1293 C C . GLU A 1 158 ? 53.959 12.480 -79.166 1.00 96.75 158 GLU A C 1
ATOM 1295 O O . GLU A 1 158 ? 54.377 12.897 -80.250 1.00 96.75 158 GLU A O 1
ATOM 1300 N N . ALA A 1 159 ? 54.787 12.196 -78.158 1.00 96.62 159 ALA A N 1
ATOM 1301 C CA . ALA A 1 159 ? 56.233 12.390 -78.220 1.00 96.62 159 ALA A CA 1
ATOM 1302 C C . ALA A 1 159 ? 56.880 11.569 -79.349 1.00 96.62 159 ALA A C 1
ATOM 1304 O O . ALA A 1 159 ? 57.707 12.083 -80.112 1.00 96.62 159 ALA A O 1
ATOM 1305 N N . MET A 1 160 ? 56.482 10.304 -79.514 1.00 93.38 160 MET A N 1
ATOM 1306 C CA . MET A 1 160 ? 56.946 9.469 -80.624 1.00 93.38 160 MET A CA 1
ATOM 1307 C C . MET A 1 160 ? 56.488 10.020 -81.975 1.00 93.38 160 MET A C 1
ATOM 1309 O O . MET A 1 160 ? 57.282 10.073 -82.914 1.00 93.38 160 MET A O 1
ATOM 1313 N N . SER A 1 161 ? 55.237 10.471 -82.076 1.00 95.19 161 SER A N 1
ATOM 1314 C CA . SER A 1 161 ? 54.717 11.116 -83.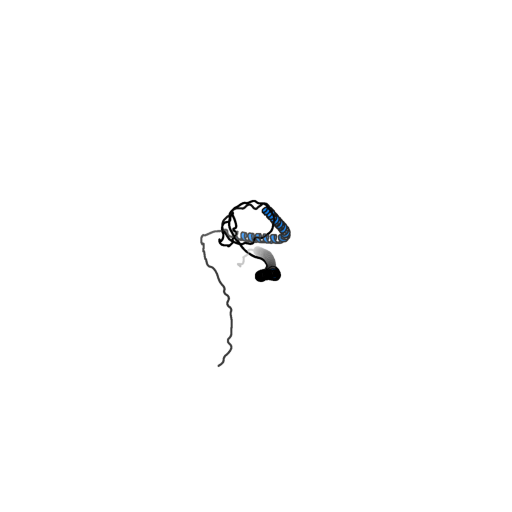282 1.00 95.19 161 SER A CA 1
ATOM 1315 C C . SER A 1 161 ? 55.530 12.362 -83.649 1.00 95.19 161 SER A C 1
ATOM 1317 O O . SER A 1 161 ? 55.919 12.519 -84.808 1.00 95.19 161 SER A O 1
ATOM 1319 N N . PHE A 1 162 ? 55.870 13.201 -82.665 1.00 94.94 162 PHE A N 1
ATOM 1320 C CA . PHE A 1 162 ? 56.731 14.368 -82.853 1.00 94.94 162 PHE A CA 1
ATOM 1321 C C . PHE A 1 162 ? 58.134 13.979 -83.343 1.00 94.94 162 PHE A C 1
ATOM 1323 O O . PHE A 1 162 ? 58.627 14.550 -84.315 1.00 94.94 162 PHE A O 1
ATOM 1330 N N . MET A 1 163 ? 58.768 12.969 -82.736 1.00 94.19 163 MET A N 1
ATOM 1331 C CA . MET A 1 163 ? 60.078 12.471 -83.183 1.00 94.19 163 MET A CA 1
ATOM 1332 C C . MET A 1 163 ? 60.034 11.924 -84.612 1.00 94.19 163 MET A C 1
ATOM 1334 O O . MET A 1 163 ? 60.917 12.224 -85.414 1.00 94.19 163 MET A O 1
ATOM 1338 N N . VAL A 1 164 ? 58.999 11.154 -84.954 1.00 93.69 164 VAL A N 1
ATOM 1339 C CA . VAL A 1 164 ? 58.789 10.647 -86.317 1.00 93.69 164 VAL A CA 1
ATOM 1340 C C . VAL A 1 164 ? 58.616 11.801 -87.298 1.00 93.69 164 VAL A C 1
ATOM 1342 O O . VAL A 1 164 ? 59.145 11.738 -88.406 1.00 93.69 164 VAL A O 1
ATOM 1345 N N . GLN A 1 165 ? 57.888 12.852 -86.920 1.00 94.12 165 GLN A N 1
ATOM 1346 C CA . GLN A 1 165 ? 57.719 14.031 -87.761 1.00 94.12 165 GLN A CA 1
ATOM 1347 C C . GLN A 1 165 ? 59.043 14.776 -87.960 1.00 94.12 165 GLN A C 1
ATOM 1349 O O . GLN A 1 165 ? 59.404 15.049 -89.100 1.00 94.12 165 GLN A O 1
ATOM 1354 N N . ARG A 1 166 ? 59.822 14.985 -86.894 1.00 95.00 166 ARG A N 1
ATOM 1355 C CA . ARG A 1 166 ? 61.147 15.608 -86.988 1.00 95.00 166 ARG A CA 1
ATOM 1356 C C . ARG A 1 166 ? 62.104 14.810 -87.874 1.00 95.00 166 ARG A C 1
ATOM 1358 O O . ARG A 1 166 ? 62.702 15.377 -88.777 1.00 95.00 166 ARG A O 1
ATOM 1365 N N . LEU A 1 167 ? 62.195 13.492 -87.684 1.00 93.25 167 LEU A N 1
ATOM 1366 C CA . LEU A 1 167 ? 63.020 12.618 -88.530 1.00 93.25 167 LEU A CA 1
ATOM 1367 C C . LEU A 1 167 ? 62.551 12.607 -89.990 1.00 93.25 167 LEU A C 1
ATOM 1369 O O . LEU A 1 167 ? 63.371 12.491 -90.897 1.00 93.25 167 LEU A O 1
ATOM 1373 N N . LYS A 1 168 ? 61.241 12.719 -90.246 1.00 94.62 168 LYS A N 1
ATOM 1374 C CA . LYS A 1 168 ? 60.715 12.877 -91.610 1.00 94.62 168 LYS A CA 1
ATOM 1375 C C . LYS A 1 168 ? 61.166 14.191 -92.237 1.00 94.62 168 LYS A C 1
ATOM 1377 O O . LYS A 1 168 ? 61.463 14.188 -93.429 1.00 94.62 168 LYS A O 1
ATOM 1382 N N . ASP A 1 169 ? 61.199 15.276 -91.474 1.00 95.56 169 ASP A N 1
ATOM 1383 C CA . ASP A 1 169 ? 61.666 16.575 -91.955 1.00 95.56 169 ASP A CA 1
ATOM 1384 C C . ASP A 1 169 ? 63.188 16.564 -92.172 1.00 95.56 169 ASP A C 1
ATOM 1386 O O . ASP A 1 169 ? 63.629 16.878 -93.270 1.00 95.56 169 ASP A O 1
ATOM 1390 N N . GLU A 1 170 ? 63.979 16.020 -91.244 1.00 93.00 170 GLU A N 1
ATOM 1391 C CA . GLU A 1 170 ? 65.425 15.802 -91.431 1.00 93.00 170 GLU A CA 1
ATOM 1392 C C . GLU A 1 170 ? 65.721 14.907 -92.654 1.00 93.00 170 GLU A C 1
ATOM 1394 O O . GLU A 1 170 ? 66.603 15.201 -93.458 1.00 93.00 170 GLU A O 1
ATOM 1399 N N . ALA A 1 171 ? 64.959 13.825 -92.861 1.00 90.94 171 ALA A N 1
ATOM 1400 C CA . ALA A 1 171 ? 65.098 12.971 -94.042 1.00 90.94 171 ALA A CA 1
ATOM 1401 C C . ALA A 1 171 ? 64.692 13.688 -95.341 1.00 90.94 171 ALA A C 1
ATOM 1403 O O . ALA A 1 171 ? 65.245 13.399 -96.406 1.00 90.94 171 ALA A O 1
ATOM 1404 N N . ARG A 1 172 ? 63.725 14.614 -95.280 1.00 93.25 172 ARG A N 1
ATOM 1405 C CA . ARG A 1 172 ? 63.384 15.484 -96.412 1.00 93.25 172 ARG A CA 1
ATOM 1406 C C . ARG A 1 172 ? 64.516 16.462 -96.699 1.00 93.25 172 ARG A C 1
ATOM 1408 O O . ARG A 1 172 ? 64.863 16.595 -97.869 1.00 93.25 172 ARG A O 1
ATOM 1415 N N . ASP A 1 173 ? 65.099 17.077 -95.679 1.00 92.19 173 ASP A N 1
ATOM 1416 C CA . ASP A 1 173 ? 66.200 18.033 -95.808 1.00 92.19 173 ASP A CA 1
ATOM 1417 C C . ASP A 1 173 ? 67.452 17.352 -96.370 1.00 92.19 173 ASP A C 1
ATOM 1419 O O . ASP A 1 173 ? 67.965 17.770 -97.404 1.00 92.19 173 ASP A O 1
ATOM 1423 N N . LEU A 1 174 ? 67.868 16.211 -95.813 1.00 89.50 174 LEU A N 1
ATOM 1424 C CA . LEU A 1 174 ? 68.992 15.421 -96.334 1.00 89.50 174 LEU A CA 1
ATOM 1425 C C . LEU A 1 174 ? 68.757 14.939 -97.773 1.00 89.50 174 LEU A C 1
ATOM 1427 O O . LEU A 1 174 ? 69.681 14.898 -98.585 1.00 89.50 174 LEU A O 1
ATOM 1431 N N . LYS A 1 175 ? 67.519 14.576 -98.132 1.00 87.62 175 LYS A N 1
ATOM 1432 C CA . LYS A 1 175 ? 67.176 14.232 -99.519 1.00 87.62 175 LYS A CA 1
ATOM 1433 C C . LYS A 1 175 ? 67.318 15.443 -100.444 1.00 87.62 175 LYS A C 1
ATOM 1435 O O . LYS A 1 175 ? 67.773 15.277 -101.576 1.00 87.62 175 LYS A O 1
ATOM 1440 N N . GLN A 1 176 ? 66.938 16.636 -99.988 1.00 89.19 176 GLN A N 1
ATOM 1441 C CA . GLN A 1 176 ? 67.163 17.878 -100.728 1.00 89.19 176 GLN A CA 1
ATOM 1442 C C . GLN A 1 176 ? 68.664 18.176 -100.852 1.00 89.19 176 GLN A C 1
ATOM 1444 O O . GLN A 1 176 ? 69.122 18.466 -101.954 1.00 89.19 176 GLN A O 1
ATOM 1449 N N . GLU A 1 177 ? 69.450 18.011 -99.784 1.00 86.19 177 GLU A N 1
ATOM 1450 C CA . GLU A 1 177 ? 70.911 18.161 -99.808 1.00 86.19 177 GLU A CA 1
ATOM 1451 C C . GLU A 1 177 ? 71.585 17.179 -100.774 1.00 86.19 177 GLU A C 1
ATOM 1453 O O . GLU A 1 177 ? 72.432 17.589 -101.564 1.00 86.19 177 GLU A O 1
ATOM 1458 N N . LEU A 1 178 ? 71.183 15.903 -100.790 1.00 79.94 178 LEU A N 1
ATOM 1459 C CA . LEU A 1 178 ? 71.680 14.916 -101.756 1.00 79.94 178 LEU A CA 1
ATOM 1460 C C . LEU A 1 178 ? 71.291 15.264 -103.194 1.00 79.94 178 LEU A C 1
ATOM 1462 O O . LEU A 1 178 ? 72.093 15.072 -104.105 1.00 79.94 178 LEU A O 1
ATOM 1466 N N . MET A 1 179 ? 70.086 15.789 -103.419 1.00 78.56 179 MET A N 1
ATOM 1467 C CA . MET A 1 179 ? 69.659 16.247 -104.743 1.00 78.56 179 MET A CA 1
ATOM 1468 C C . MET A 1 179 ? 70.498 17.448 -105.208 1.00 78.56 179 MET A C 1
ATOM 1470 O O . MET A 1 179 ? 70.919 17.498 -106.364 1.00 78.56 179 MET A O 1
ATOM 1474 N N . ILE A 1 180 ? 70.819 18.368 -104.292 1.00 77.94 180 ILE A N 1
ATOM 1475 C CA . ILE A 1 180 ? 71.745 19.479 -104.534 1.00 77.94 180 ILE A CA 1
ATOM 1476 C C . ILE A 1 180 ? 73.157 18.942 -104.823 1.00 77.94 180 ILE A C 1
ATOM 1478 O O . ILE A 1 180 ? 73.745 19.339 -105.827 1.00 77.94 180 ILE A O 1
ATOM 1482 N N . GLN A 1 181 ? 73.673 17.990 -104.037 1.00 71.19 181 GLN A N 1
ATOM 1483 C CA . GLN A 1 181 ? 74.982 17.361 -104.258 1.00 71.19 181 GLN A CA 1
ATOM 1484 C C . GLN A 1 181 ? 75.061 16.586 -105.578 1.00 71.19 181 GLN A C 1
ATOM 1486 O O . GLN A 1 181 ? 76.067 16.655 -106.268 1.00 71.19 181 GLN A O 1
ATOM 1491 N N . GLN A 1 182 ? 74.010 15.882 -105.997 1.00 64.44 182 GLN A N 1
ATOM 1492 C CA . GLN A 1 182 ? 73.973 15.242 -107.316 1.00 64.44 182 GLN A CA 1
ATOM 1493 C C . GLN A 1 182 ? 73.975 16.282 -108.443 1.00 64.44 182 GLN A C 1
ATOM 1495 O O . GLN A 1 182 ? 74.665 16.095 -109.447 1.00 64.44 182 GLN A O 1
ATOM 1500 N N . SER A 1 183 ? 73.275 17.405 -108.258 1.00 59.12 183 SER A N 1
ATOM 1501 C CA . SER A 1 183 ? 73.288 18.522 -109.208 1.00 59.12 183 SER A CA 1
ATOM 1502 C C . SER A 1 183 ? 74.607 19.316 -109.223 1.00 59.12 183 SER A C 1
ATOM 1504 O O . SER A 1 183 ? 74.948 19.886 -110.259 1.00 59.12 183 SER A O 1
ATOM 1506 N N . SER A 1 184 ? 75.391 19.312 -108.135 1.00 54.91 184 SER A N 1
ATOM 1507 C CA . SER A 1 184 ? 76.735 19.909 -108.080 1.00 54.91 184 SER A CA 1
ATOM 1508 C C . SER A 1 184 ? 77.849 18.942 -108.510 1.00 54.91 184 SER A C 1
ATOM 1510 O O . SER A 1 184 ? 78.775 19.368 -109.193 1.00 54.91 184 SER A O 1
ATOM 1512 N N . VAL A 1 185 ? 77.729 17.632 -108.256 1.00 51.28 185 VAL A N 1
ATOM 1513 C CA . VAL A 1 185 ? 78.622 16.581 -108.795 1.00 51.28 185 VAL A CA 1
ATOM 1514 C C . VAL A 1 185 ? 78.464 16.441 -110.314 1.00 51.28 185 VAL A C 1
ATOM 1516 O O . VAL A 1 185 ? 79.438 16.157 -111.005 1.00 51.28 185 VAL A O 1
ATOM 1519 N N . HIS A 1 186 ? 77.285 16.737 -110.873 1.00 48.72 186 HIS A N 1
ATOM 1520 C CA . HIS A 1 186 ? 77.119 16.896 -112.327 1.00 48.72 186 HIS A CA 1
ATOM 1521 C C . HIS A 1 186 ? 77.780 18.171 -112.892 1.00 48.72 186 HIS A C 1
ATOM 1523 O O . HIS A 1 186 ? 77.807 18.345 -114.109 1.00 48.72 186 HIS A O 1
ATOM 1529 N N . LYS A 1 187 ? 78.331 19.056 -112.046 1.00 43.28 187 LYS A N 1
ATOM 1530 C CA . LYS A 1 187 ? 78.980 20.310 -112.456 1.00 43.28 187 LYS A CA 1
ATOM 1531 C C . LYS A 1 187 ? 80.508 20.314 -112.303 1.00 43.28 187 LYS A C 1
ATOM 1533 O O . LYS A 1 187 ? 81.143 21.174 -112.900 1.00 43.28 187 LYS A O 1
ATOM 1538 N N . GLU A 1 188 ? 81.105 19.347 -111.601 1.00 37.22 188 GLU A N 1
ATOM 1539 C CA . GLU A 1 188 ? 82.566 19.272 -111.386 1.00 37.22 188 GLU A CA 1
ATOM 1540 C C . GLU A 1 188 ? 83.149 17.847 -111.540 1.00 37.22 188 GLU A C 1
ATOM 1542 O O . GLU A 1 188 ? 84.007 17.412 -110.776 1.00 37.22 188 GLU A O 1
ATOM 1547 N N . GLN A 1 189 ? 82.744 17.109 -112.583 1.00 35.94 189 GLN A N 1
ATOM 1548 C CA . GLN A 1 189 ? 83.554 16.010 -113.139 1.00 35.94 189 GLN A CA 1
ATOM 1549 C C . GLN A 1 189 ? 84.461 16.514 -114.281 1.00 35.94 189 GLN A C 1
ATOM 1551 O O . GLN A 1 189 ? 84.219 16.265 -115.457 1.00 35.94 189 GLN A O 1
ATOM 1556 N N . SER A 1 190 ? 85.542 17.206 -113.915 1.00 31.00 190 SER A N 1
ATOM 1557 C CA . SER A 1 190 ? 86.850 17.166 -114.597 1.00 31.00 190 SER A CA 1
ATOM 1558 C C . SER A 1 190 ? 87.878 17.619 -113.552 1.00 31.00 190 SER A C 1
ATOM 1560 O O . SER A 1 190 ? 87.876 18.784 -113.183 1.00 31.00 190 SER A O 1
ATOM 1562 N N . SER A 1 191 ? 88.669 16.762 -112.908 1.00 28.73 191 SER A N 1
ATOM 1563 C CA . SER A 1 191 ? 89.856 16.130 -113.485 1.00 28.73 191 SER A CA 1
ATOM 1564 C C . SER A 1 191 ? 90.538 15.204 -112.456 1.00 28.73 191 SER A C 1
ATOM 1566 O O . SER A 1 191 ? 90.834 15.645 -111.353 1.00 28.73 191 SER A O 1
ATOM 1568 N N . PHE A 1 192 ? 90.830 13.969 -112.881 1.00 30.56 192 PHE A N 1
ATOM 1569 C CA . PHE A 1 192 ? 91.992 13.112 -112.562 1.00 30.56 192 PHE A CA 1
ATOM 1570 C C . PHE A 1 192 ? 92.475 12.867 -111.108 1.00 30.56 192 PHE A C 1
ATOM 1572 O O . PHE A 1 192 ? 93.100 13.722 -110.499 1.00 30.56 192 PHE A O 1
ATOM 1579 N N . GLY A 1 193 ? 92.422 11.584 -110.710 1.00 30.39 193 GLY A N 1
ATOM 1580 C CA . GLY A 1 193 ? 93.628 10.734 -110.564 1.00 30.39 193 GLY A CA 1
ATOM 1581 C C . GLY A 1 193 ? 94.275 10.568 -109.169 1.00 30.39 193 GLY A C 1
ATOM 1582 O O . GLY A 1 193 ? 94.158 11.465 -108.349 1.00 30.39 193 GLY A O 1
ATOM 1583 N N . PRO A 1 194 ? 94.936 9.420 -108.883 1.00 56.38 194 PRO A N 1
ATOM 1584 C CA . PRO A 1 194 ? 94.969 8.765 -107.562 1.00 56.38 194 PRO A CA 1
ATOM 1585 C C . PRO A 1 194 ? 96.332 8.821 -106.831 1.00 56.38 194 PRO A C 1
ATOM 1587 O O . PRO A 1 194 ? 97.340 9.105 -107.463 1.00 56.38 194 PRO A O 1
ATOM 1590 N N . ASP A 1 195 ? 96.360 8.516 -105.519 1.00 27.67 195 ASP A N 1
ATOM 1591 C CA . ASP A 1 195 ? 97.258 7.519 -104.878 1.00 27.67 195 ASP A CA 1
ATOM 1592 C C . ASP A 1 195 ? 97.244 7.570 -103.327 1.00 27.67 195 ASP A C 1
ATOM 1594 O O . ASP A 1 195 ? 97.119 8.617 -102.698 1.00 27.67 195 ASP A O 1
ATOM 1598 N N . SER A 1 196 ? 97.364 6.385 -102.717 1.00 37.28 196 SER A N 1
ATOM 1599 C CA . SER A 1 196 ? 97.555 6.085 -101.276 1.00 37.28 196 SER A CA 1
ATOM 1600 C C . SER A 1 196 ? 99.067 6.114 -100.946 1.00 37.28 196 SER A C 1
ATOM 1602 O O . SER A 1 196 ? 99.811 5.823 -101.888 1.00 37.28 196 SER A O 1
ATOM 1604 N N . PRO A 1 197 ? 99.596 6.363 -99.707 1.00 48.19 197 PRO A N 1
ATOM 1605 C CA . PRO A 1 197 ? 99.484 5.413 -98.571 1.00 48.19 197 PRO A CA 1
ATOM 1606 C C . PRO A 1 197 ? 99.707 5.927 -97.095 1.00 48.19 197 PRO A C 1
ATOM 1608 O O . PRO A 1 197 ? 100.292 6.970 -96.842 1.00 48.19 197 PRO A O 1
ATOM 1611 N N . LEU A 1 198 ? 99.313 5.075 -96.122 1.00 34.78 198 LEU A N 1
ATOM 1612 C CA . LEU A 1 198 ? 99.967 4.684 -94.833 1.00 34.78 198 LEU A CA 1
ATOM 1613 C C . LEU A 1 198 ? 100.244 5.655 -93.624 1.00 34.78 198 LEU A C 1
ATOM 1615 O O . LEU A 1 198 ? 101.132 6.494 -93.671 1.00 34.78 198 LEU A O 1
ATOM 1619 N N . VAL A 1 199 ? 99.661 5.275 -92.453 1.00 40.16 199 VAL A N 1
ATOM 1620 C CA . VAL A 1 199 ? 100.302 4.935 -91.129 1.00 40.16 199 VAL A CA 1
ATOM 1621 C C . VAL A 1 199 ? 100.257 5.888 -89.887 1.00 40.16 199 VAL A C 1
ATOM 1623 O O . VAL A 1 199 ? 100.891 6.931 -89.864 1.00 40.16 199 VAL A O 1
ATOM 1626 N N . GLN A 1 200 ? 99.658 5.338 -88.791 1.00 34.84 200 GLN A N 1
ATOM 1627 C CA . GLN A 1 200 ? 99.895 5.483 -87.312 1.00 34.84 200 GLN A CA 1
ATOM 1628 C C . GLN A 1 200 ? 99.540 6.814 -86.587 1.00 34.84 200 GLN A C 1
ATOM 1630 O O . GLN A 1 200 ? 99.698 7.876 -87.153 1.00 34.84 200 GLN A O 1
ATOM 1635 N N . ARG A 1 201 ? 99.108 6.891 -85.305 1.00 34.88 201 ARG A N 1
ATOM 1636 C CA . ARG A 1 201 ? 99.102 5.982 -84.126 1.00 34.88 201 ARG A CA 1
ATOM 1637 C C . ARG A 1 201 ? 98.323 6.647 -82.947 1.00 34.88 201 ARG A C 1
ATOM 1639 O O . ARG A 1 201 ? 98.562 7.820 -82.722 1.00 34.88 201 ARG A O 1
ATOM 1646 N N . ARG A 1 202 ? 97.534 5.837 -82.195 1.00 40.62 202 ARG A N 1
ATOM 1647 C CA . ARG A 1 202 ? 97.171 5.819 -80.728 1.00 40.62 202 ARG A CA 1
ATOM 1648 C C . ARG A 1 202 ? 96.664 7.116 -80.035 1.00 40.62 202 ARG A C 1
ATOM 1650 O O . ARG A 1 202 ? 97.064 8.197 -80.411 1.00 40.62 202 ARG A O 1
ATOM 1657 N N . GLU A 1 203 ? 95.799 7.114 -79.009 1.00 33.09 203 GLU A N 1
ATOM 1658 C CA . GLU A 1 203 ? 95.600 6.209 -77.856 1.00 33.09 203 GLU A CA 1
ATOM 1659 C C . GLU A 1 203 ? 94.228 6.498 -77.165 1.00 33.09 203 GLU A C 1
ATOM 1661 O O . GLU A 1 203 ? 93.831 7.654 -77.108 1.00 33.09 203 GLU A O 1
ATOM 1666 N N . SER A 1 204 ? 93.553 5.441 -76.666 1.00 39.41 204 SER A N 1
ATOM 1667 C CA . SER A 1 204 ? 92.943 5.244 -75.316 1.00 39.41 204 SER A CA 1
ATOM 1668 C C . SER A 1 204 ? 92.023 6.325 -74.690 1.00 39.41 204 SER A C 1
ATOM 1670 O O . SER A 1 204 ? 92.321 7.502 -74.749 1.00 39.41 204 SER A O 1
ATOM 1672 N N . THR A 1 205 ? 90.932 6.082 -73.949 1.00 30.92 205 THR A N 1
ATOM 1673 C CA . THR A 1 205 ? 90.306 4.916 -73.287 1.00 30.92 205 THR A CA 1
ATOM 1674 C C . THR A 1 205 ? 88.994 5.416 -72.643 1.00 30.92 205 THR A C 1
ATOM 1676 O O . THR A 1 205 ? 88.972 6.543 -72.158 1.00 30.92 205 THR A O 1
ATOM 1679 N N . GLY A 1 206 ? 87.968 4.562 -72.514 1.00 31.80 206 GLY A N 1
ATOM 1680 C CA . GLY A 1 206 ? 87.000 4.650 -71.406 1.00 31.80 206 GLY A CA 1
ATOM 1681 C C . GLY A 1 206 ? 85.561 5.044 -71.751 1.00 31.80 206 GLY A C 1
ATOM 1682 O O . GLY A 1 206 ? 85.136 6.159 -71.473 1.00 31.80 206 GLY A O 1
ATOM 1683 N N . GLY A 1 207 ? 84.780 4.088 -72.252 1.00 36.75 207 GLY A N 1
ATOM 1684 C CA . GLY A 1 207 ? 83.328 4.073 -72.081 1.00 36.75 207 GLY A CA 1
ATOM 1685 C C . GLY A 1 207 ? 82.926 2.814 -71.318 1.00 36.75 207 GLY A C 1
ATOM 1686 O O . GLY A 1 207 ? 83.488 1.762 -71.600 1.00 36.75 207 GLY A O 1
ATOM 1687 N N . THR A 1 208 ? 81.976 2.938 -70.386 1.00 34.06 208 THR A N 1
ATOM 1688 C CA . THR A 1 208 ? 80.972 1.903 -70.058 1.00 34.06 208 THR A CA 1
ATOM 1689 C C . THR A 1 208 ? 79.921 2.466 -69.093 1.00 34.06 208 THR A C 1
ATOM 1691 O O . THR A 1 208 ? 80.156 2.609 -67.898 1.00 34.06 208 THR A O 1
ATOM 1694 N N . THR A 1 209 ? 78.746 2.775 -69.630 1.00 38.72 209 THR A N 1
ATOM 1695 C CA . THR A 1 209 ? 77.419 2.471 -69.054 1.00 38.72 209 THR A CA 1
ATOM 1696 C C . THR A 1 209 ? 77.113 0.967 -69.258 1.00 38.72 209 THR A C 1
ATOM 1698 O O . THR A 1 209 ? 77.893 0.317 -69.960 1.00 38.72 209 THR A O 1
ATOM 1701 N N . PRO A 1 210 ? 75.956 0.388 -68.852 1.00 63.88 210 PRO A N 1
ATOM 1702 C CA . PRO A 1 210 ? 74.962 0.694 -67.796 1.00 63.88 210 PRO A CA 1
ATOM 1703 C C . PRO A 1 210 ? 74.527 -0.590 -67.008 1.00 63.88 210 PRO A C 1
ATOM 1705 O O . PRO A 1 210 ? 75.110 -1.650 -67.211 1.00 63.88 210 PRO A O 1
ATOM 1708 N N . LEU A 1 211 ? 73.480 -0.513 -66.155 1.00 30.84 211 LEU A N 1
ATOM 1709 C CA . LEU A 1 211 ? 72.266 -1.387 -66.132 1.00 30.84 211 LEU A CA 1
ATOM 1710 C C . LEU A 1 211 ? 71.623 -1.561 -64.724 1.00 30.84 211 LEU A C 1
ATOM 1712 O O . LEU A 1 211 ? 72.279 -1.904 -63.747 1.00 30.84 211 LEU A O 1
ATOM 1716 N N . ILE A 1 212 ? 70.301 -1.351 -64.675 1.00 41.69 212 ILE A N 1
ATOM 1717 C CA . ILE A 1 212 ? 69.282 -1.742 -63.656 1.00 41.69 212 ILE A CA 1
ATOM 1718 C C . ILE A 1 212 ? 68.764 -3.155 -64.109 1.00 41.69 212 ILE A C 1
ATOM 1720 O O . ILE A 1 212 ? 68.914 -3.383 -65.316 1.00 41.69 212 ILE A O 1
ATOM 1724 N N . PRO A 1 213 ? 68.151 -4.108 -63.328 1.00 57.56 213 PRO A N 1
ATOM 1725 C CA . PRO A 1 213 ? 67.090 -3.900 -62.316 1.00 57.56 213 PRO A CA 1
ATOM 1726 C C . PRO A 1 213 ? 66.858 -4.948 -61.173 1.00 57.56 213 PRO A C 1
ATOM 1728 O O . PRO A 1 213 ? 67.501 -5.985 -61.088 1.00 57.56 213 PRO A O 1
ATOM 1731 N N . ALA A 1 214 ? 65.814 -4.663 -60.367 1.00 32.84 214 ALA A N 1
ATOM 1732 C CA . ALA A 1 214 ? 64.857 -5.588 -59.710 1.00 32.84 214 ALA A CA 1
ATOM 1733 C C . ALA A 1 214 ? 65.054 -6.072 -58.242 1.00 32.84 214 ALA A C 1
ATOM 1735 O O . ALA A 1 214 ? 65.826 -6.967 -57.931 1.00 32.84 214 ALA A O 1
ATOM 1736 N N . ARG A 1 215 ? 64.227 -5.489 -57.354 1.00 34.84 215 ARG A N 1
ATOM 1737 C CA . ARG A 1 215 ? 63.170 -6.085 -56.488 1.00 34.84 215 ARG A CA 1
ATOM 1738 C C . ARG A 1 215 ? 63.285 -7.572 -56.050 1.00 34.84 215 ARG A C 1
ATOM 1740 O O . ARG A 1 215 ? 63.160 -8.451 -56.891 1.00 34.84 215 ARG A O 1
ATOM 1747 N N . ALA A 1 216 ? 63.274 -7.821 -54.724 1.00 32.62 216 ALA A N 1
ATOM 1748 C CA . ALA A 1 216 ? 62.227 -8.540 -53.945 1.00 32.62 216 ALA A CA 1
ATOM 1749 C C . ALA A 1 216 ? 62.741 -9.380 -52.733 1.00 32.62 216 ALA A C 1
ATOM 1751 O O . ALA A 1 216 ? 63.804 -9.980 -52.787 1.00 32.62 216 ALA A O 1
ATOM 1752 N N . HIS A 1 217 ? 61.871 -9.478 -51.707 1.00 32.41 217 HIS A N 1
ATOM 1753 C CA . HIS A 1 217 ? 61.810 -10.411 -50.553 1.00 32.41 217 HIS A CA 1
ATOM 1754 C C . HIS A 1 217 ? 62.633 -10.142 -49.269 1.00 32.41 217 HIS A C 1
ATOM 1756 O O . HIS A 1 217 ? 63.803 -10.487 -49.184 1.00 32.41 217 HIS A O 1
ATOM 1762 N N . HIS A 1 218 ? 61.951 -9.697 -48.194 1.00 34.03 218 HIS A N 1
ATOM 1763 C CA . HIS A 1 218 ? 61.648 -10.568 -47.037 1.00 34.03 218 HIS A CA 1
ATOM 1764 C C . HIS A 1 218 ? 60.586 -9.985 -46.065 1.00 34.03 218 HIS A C 1
ATOM 1766 O O . HIS A 1 218 ? 60.646 -8.831 -45.655 1.00 34.03 218 HIS A O 1
ATOM 1772 N N . SER A 1 219 ? 59.614 -10.840 -45.713 1.00 38.22 219 SER A N 1
ATOM 1773 C CA . SER A 1 219 ? 58.624 -10.781 -44.612 1.00 38.22 219 SER A CA 1
ATOM 1774 C C . SER A 1 219 ? 59.275 -10.552 -43.228 1.00 38.22 219 SER A C 1
ATOM 1776 O O . SER A 1 219 ? 60.354 -11.079 -42.999 1.00 38.22 219 SER A O 1
ATOM 1778 N N . ARG A 1 220 ? 58.759 -9.695 -42.326 1.00 38.22 220 ARG A N 1
ATOM 1779 C CA . ARG A 1 220 ? 57.589 -9.794 -41.402 1.00 38.22 220 ARG A CA 1
ATOM 1780 C C . ARG A 1 220 ? 57.979 -10.191 -39.945 1.00 38.22 220 ARG A C 1
ATOM 1782 O O . ARG A 1 220 ? 58.307 -11.340 -39.708 1.00 38.22 220 ARG A O 1
ATOM 1789 N N . ILE A 1 221 ? 57.783 -9.225 -39.023 1.00 36.50 221 ILE A N 1
ATOM 1790 C CA . ILE A 1 221 ? 57.321 -9.272 -37.600 1.00 36.50 221 ILE A CA 1
ATOM 1791 C C . ILE A 1 221 ? 58.177 -10.006 -36.531 1.00 36.50 221 ILE A C 1
ATOM 1793 O O . ILE A 1 221 ? 58.341 -11.216 -36.594 1.00 36.50 221 ILE A O 1
ATOM 1797 N N . LEU A 1 222 ? 58.581 -9.279 -35.466 1.00 33.12 222 LEU A N 1
ATOM 1798 C CA . LEU A 1 222 ? 58.136 -9.413 -34.048 1.00 33.12 222 LEU A CA 1
ATOM 1799 C C . LEU A 1 222 ? 59.078 -8.673 -33.077 1.00 33.12 222 LEU A C 1
ATOM 1801 O O . LEU A 1 222 ? 60.292 -8.752 -33.215 1.00 33.12 222 LEU A O 1
ATOM 1805 N N . GLY A 1 223 ? 58.501 -8.048 -32.041 1.00 30.70 223 GLY A N 1
ATOM 1806 C CA . GLY A 1 223 ? 59.189 -7.851 -30.757 1.00 30.70 223 GLY A CA 1
ATOM 1807 C C . GLY A 1 223 ? 59.328 -6.410 -30.276 1.00 30.70 223 GLY A C 1
ATOM 1808 O O . GLY A 1 223 ? 60.407 -5.837 -30.333 1.00 30.70 223 GLY A O 1
ATOM 1809 N N . MET A 1 224 ? 58.240 -5.852 -29.744 1.00 41.06 224 MET A N 1
ATOM 1810 C CA . MET A 1 224 ? 58.263 -4.689 -28.854 1.00 41.06 224 MET A CA 1
ATOM 1811 C C . MET A 1 224 ? 58.863 -5.070 -27.496 1.00 41.06 224 MET A C 1
ATOM 1813 O O . MET A 1 224 ? 58.428 -6.048 -26.892 1.00 41.06 224 MET A O 1
ATOM 1817 N N . SER A 1 225 ? 59.775 -4.247 -26.986 1.00 39.34 225 SER A N 1
ATOM 1818 C CA . SER A 1 225 ? 59.942 -3.919 -25.565 1.00 39.34 225 SER A CA 1
ATOM 1819 C C . SER A 1 225 ? 60.871 -2.716 -25.483 1.00 39.34 225 SER A C 1
ATOM 1821 O O . SER A 1 225 ? 61.980 -2.782 -25.991 1.00 39.34 225 SER A O 1
ATOM 1823 N N . ASP A 1 226 ? 60.405 -1.620 -24.890 1.00 31.00 226 ASP A N 1
ATOM 1824 C CA . ASP A 1 226 ? 61.134 -1.037 -23.770 1.00 31.00 226 ASP A CA 1
ATOM 1825 C C . ASP A 1 226 ? 60.274 -0.033 -23.013 1.00 31.00 226 ASP A C 1
ATOM 1827 O O . ASP A 1 226 ? 59.564 0.812 -23.561 1.00 31.00 226 ASP A O 1
ATOM 1831 N N . SER A 1 227 ? 60.328 -0.209 -21.700 1.00 45.81 227 SER A N 1
ATOM 1832 C CA . SER A 1 227 ? 59.682 0.619 -20.703 1.00 45.81 227 SER A CA 1
ATOM 1833 C C . SER A 1 227 ? 60.438 1.933 -20.578 1.00 45.81 227 SER A C 1
ATOM 1835 O O . SER A 1 227 ? 61.623 1.926 -20.258 1.00 45.81 227 SER A O 1
ATOM 1837 N N . ASN A 1 228 ? 59.742 3.062 -20.693 1.00 41.97 228 ASN A N 1
ATOM 1838 C CA . ASN A 1 228 ? 60.125 4.220 -19.901 1.00 41.97 228 ASN A CA 1
ATOM 1839 C C . ASN A 1 228 ? 58.901 5.033 -19.482 1.00 41.97 228 ASN A C 1
ATOM 1841 O O . ASN A 1 228 ? 58.023 5.363 -20.276 1.00 41.97 228 ASN A O 1
ATOM 1845 N N . ARG A 1 229 ? 58.844 5.283 -18.177 1.00 36.66 229 ARG A N 1
ATOM 1846 C CA . ARG A 1 229 ? 57.724 5.826 -17.416 1.00 36.66 229 ARG A CA 1
ATOM 1847 C C . ARG A 1 229 ? 58.083 7.254 -17.022 1.00 36.66 229 ARG A C 1
ATOM 1849 O O . ARG A 1 229 ? 59.020 7.441 -16.254 1.00 36.66 229 ARG A O 1
ATOM 1856 N N . LEU A 1 230 ? 57.306 8.238 -17.467 1.00 34.91 230 LEU A N 1
ATOM 1857 C CA . LEU A 1 230 ? 57.209 9.540 -16.807 1.00 34.91 230 LEU A CA 1
ATOM 1858 C C . LEU A 1 230 ? 55.746 9.979 -16.755 1.00 34.91 230 LEU A C 1
ATOM 1860 O O . LEU A 1 230 ? 55.020 9.917 -17.742 1.00 34.91 230 LEU A O 1
ATOM 1864 N N . ALA A 1 231 ? 55.336 10.394 -15.561 1.00 40.22 231 ALA A N 1
ATOM 1865 C CA . ALA A 1 231 ? 54.046 10.987 -15.266 1.00 40.22 231 ALA A CA 1
ATOM 1866 C C . ALA A 1 231 ? 54.029 12.466 -15.668 1.00 40.22 231 ALA A C 1
ATOM 1868 O O . ALA A 1 231 ? 55.009 13.155 -15.402 1.00 40.22 231 ALA A O 1
ATOM 1869 N N . THR A 1 232 ? 52.913 12.969 -16.202 1.00 34.53 232 THR A N 1
ATOM 1870 C CA . THR A 1 232 ? 52.336 14.279 -15.845 1.00 34.53 232 THR A CA 1
ATOM 1871 C C . THR A 1 232 ? 50.852 14.302 -16.244 1.00 34.53 232 THR A C 1
ATOM 1873 O O . THR A 1 232 ? 50.430 13.705 -17.228 1.00 34.53 232 THR A O 1
ATOM 1876 N N . GLU A 1 233 ? 50.085 14.950 -15.382 1.00 38.31 233 GLU A N 1
ATOM 1877 C CA . GLU A 1 233 ? 48.640 15.101 -15.253 1.00 38.31 233 GLU A CA 1
ATOM 1878 C C . GLU A 1 233 ? 47.922 15.745 -16.455 1.00 38.31 233 GLU A C 1
ATOM 1880 O O . GLU A 1 233 ? 48.410 16.730 -17.005 1.00 38.31 233 GLU A O 1
ATOM 1885 N N . LYS A 1 234 ? 46.686 15.306 -16.749 1.00 35.09 234 LYS A N 1
ATOM 1886 C CA . LYS A 1 234 ? 45.469 16.130 -16.569 1.00 35.09 234 LYS A CA 1
ATOM 1887 C C . LYS A 1 234 ? 44.179 15.409 -16.988 1.00 35.09 234 LYS A C 1
ATOM 1889 O O . LYS A 1 234 ? 44.067 14.895 -18.090 1.00 35.09 234 LYS A O 1
ATOM 1894 N N . ALA A 1 235 ? 43.196 15.548 -16.101 1.00 33.59 235 ALA A N 1
ATOM 1895 C CA . ALA A 1 235 ? 41.791 15.848 -16.377 1.00 33.59 235 ALA A CA 1
ATOM 1896 C C . ALA A 1 235 ? 40.880 14.799 -17.060 1.00 33.59 235 ALA A C 1
ATOM 1898 O O . ALA A 1 235 ? 40.771 14.717 -18.274 1.00 33.59 235 ALA A O 1
ATOM 1899 N N . THR A 1 236 ? 40.074 14.184 -16.189 1.00 34.25 236 THR A N 1
ATOM 1900 C CA . THR A 1 236 ? 38.603 14.307 -16.174 1.00 34.25 236 THR A CA 1
ATOM 1901 C C . THR A 1 236 ? 37.750 13.412 -17.083 1.00 34.25 236 THR A C 1
ATOM 1903 O O . THR A 1 236 ? 37.799 13.449 -18.304 1.00 34.25 236 THR A O 1
ATOM 1906 N N . SER A 1 237 ? 36.805 12.780 -16.379 1.00 37.38 237 SER A N 1
ATOM 1907 C CA . SER A 1 237 ? 35.474 12.292 -16.760 1.00 37.38 237 SER A CA 1
ATOM 1908 C C . SER A 1 237 ? 35.314 10.860 -17.279 1.00 37.38 237 SER A C 1
ATOM 1910 O O . SER A 1 237 ? 35.546 10.542 -18.435 1.00 37.38 237 SER A O 1
ATOM 1912 N N . ASN A 1 238 ? 34.765 10.070 -16.351 1.00 38.38 238 ASN A N 1
ATOM 1913 C CA . ASN A 1 238 ? 33.564 9.246 -16.484 1.00 38.38 238 ASN A CA 1
ATOM 1914 C C . ASN A 1 238 ? 33.610 8.018 -17.396 1.00 38.38 238 ASN A C 1
ATOM 1916 O O . ASN A 1 238 ? 33.469 8.096 -18.610 1.00 38.38 238 ASN A O 1
ATOM 1920 N N . GLY A 1 239 ? 33.602 6.860 -16.737 1.00 35.62 239 GLY A N 1
ATOM 1921 C CA . GLY A 1 239 ? 33.116 5.609 -17.299 1.00 35.62 239 GLY A CA 1
ATOM 1922 C C . GLY A 1 239 ? 33.598 4.426 -16.478 1.00 35.62 239 GLY A C 1
ATOM 1923 O O . GLY A 1 239 ? 34.773 4.075 -16.537 1.00 35.62 239 GLY A O 1
ATOM 1924 N N . THR A 1 240 ? 32.710 3.781 -15.720 1.00 33.06 240 THR A N 1
ATOM 1925 C CA . THR A 1 240 ? 32.959 2.396 -15.299 1.00 33.06 240 THR A CA 1
ATOM 1926 C C . THR A 1 240 ? 31.646 1.633 -15.182 1.00 33.06 240 THR A C 1
ATOM 1928 O O . THR A 1 240 ? 30.971 1.649 -14.158 1.00 33.06 240 THR A O 1
ATOM 1931 N N . SER A 1 241 ? 31.313 0.947 -16.272 1.00 42.12 241 SER A N 1
ATOM 1932 C CA . SER A 1 241 ? 30.685 -0.369 -16.198 1.00 42.12 241 SER A CA 1
ATOM 1933 C C . SER A 1 241 ? 31.760 -1.411 -15.880 1.00 42.12 241 SER A C 1
ATOM 1935 O O . SER A 1 241 ? 32.873 -1.277 -16.387 1.00 42.12 241 SER A O 1
ATOM 1937 N N . GLN A 1 242 ? 31.393 -2.431 -15.092 1.00 40.81 242 GLN A N 1
ATOM 1938 C CA . GLN A 1 242 ? 31.700 -3.873 -15.249 1.00 40.81 242 GLN A CA 1
ATOM 1939 C C . GLN A 1 242 ? 31.820 -4.601 -13.887 1.00 40.81 242 GLN A C 1
ATOM 1941 O O . GLN A 1 242 ? 32.839 -4.554 -13.209 1.00 40.81 242 GLN A O 1
ATOM 1946 N N . GLN A 1 243 ? 30.722 -5.248 -13.469 1.00 38.88 243 GLN A N 1
ATOM 1947 C CA . GLN A 1 243 ? 30.553 -6.716 -13.369 1.00 38.88 243 GLN A CA 1
ATOM 1948 C C . GLN A 1 243 ? 31.867 -7.539 -13.548 1.00 38.88 243 GLN A C 1
ATOM 1950 O O . GLN A 1 243 ? 32.515 -7.364 -14.569 1.00 38.88 243 GLN A O 1
ATOM 1955 N N . LEU A 1 244 ? 32.392 -8.437 -12.688 1.00 38.16 244 LEU A N 1
ATOM 1956 C CA . LEU A 1 244 ? 31.925 -9.637 -11.936 1.00 38.16 244 LEU A CA 1
ATOM 1957 C C . LEU A 1 244 ? 33.192 -10.142 -11.157 1.00 38.16 244 LEU A C 1
ATOM 1959 O O . LEU A 1 244 ? 34.279 -10.036 -11.714 1.00 38.16 244 LEU A O 1
ATOM 1963 N N . GLN A 1 245 ? 33.231 -10.639 -9.908 1.00 36.91 245 GLN A N 1
ATOM 1964 C CA . GLN A 1 245 ? 32.767 -11.938 -9.372 1.00 36.91 245 GLN A CA 1
ATOM 1965 C C . GLN A 1 245 ? 33.243 -12.113 -7.889 1.00 36.91 245 GLN A C 1
ATOM 1967 O O . GLN A 1 245 ? 34.050 -11.310 -7.418 1.00 36.91 245 GLN A O 1
ATOM 1972 N N . PRO A 1 246 ? 32.762 -13.138 -7.142 1.00 44.97 246 PRO A N 1
ATOM 1973 C CA . PRO A 1 246 ? 32.709 -13.154 -5.676 1.00 44.97 246 PRO A CA 1
ATOM 1974 C C . PRO A 1 246 ? 33.861 -13.900 -4.976 1.00 44.97 246 PRO A C 1
ATOM 1976 O O . PRO A 1 246 ? 34.368 -14.906 -5.465 1.00 44.97 246 PRO A O 1
ATOM 1979 N N . GLY A 1 247 ? 34.182 -13.463 -3.754 1.00 30.22 247 GLY A N 1
ATOM 1980 C CA . GLY A 1 247 ? 35.041 -14.175 -2.806 1.00 30.22 247 GLY A CA 1
ATOM 1981 C C . GLY A 1 247 ? 34.568 -13.952 -1.367 1.00 30.22 247 GLY A C 1
ATOM 1982 O O . GLY A 1 247 ? 34.540 -12.825 -0.881 1.00 30.22 247 GLY A O 1
ATOM 1983 N N . MET A 1 248 ? 34.162 -15.034 -0.701 1.00 40.78 248 MET A N 1
ATOM 1984 C CA . MET A 1 248 ? 33.817 -15.086 0.723 1.00 40.78 248 MET A CA 1
ATOM 1985 C C . MET A 1 248 ? 35.059 -14.868 1.603 1.00 40.78 248 MET A C 1
ATOM 1987 O O . MET A 1 248 ? 36.085 -15.496 1.361 1.00 40.78 248 MET A O 1
ATOM 1991 N N . GLY A 1 249 ? 34.918 -14.097 2.691 1.00 34.34 249 GLY A N 1
ATOM 1992 C CA . GLY A 1 249 ? 35.730 -14.289 3.901 1.00 34.34 249 GLY A CA 1
ATOM 1993 C C . GLY A 1 249 ? 36.322 -13.042 4.571 1.00 34.34 249 GLY A C 1
ATOM 1994 O O . GLY A 1 249 ? 37.414 -12.613 4.237 1.00 34.34 249 GLY A O 1
ATOM 1995 N N . SER A 1 250 ? 35.641 -12.606 5.636 1.00 35.75 250 SER A N 1
ATOM 1996 C CA . SER A 1 250 ? 36.185 -12.060 6.894 1.00 35.75 250 SER A CA 1
ATOM 1997 C C . SER A 1 250 ? 36.829 -10.659 6.953 1.00 35.75 250 SER A C 1
ATOM 1999 O O . SER A 1 250 ? 37.991 -10.444 6.636 1.00 35.75 250 SER A O 1
ATOM 2001 N N . SER A 1 251 ? 36.060 -9.743 7.558 1.00 47.44 251 SER A N 1
ATOM 2002 C CA . SER A 1 251 ? 36.451 -8.849 8.666 1.00 47.44 251 SER A CA 1
ATOM 2003 C C . SER A 1 251 ? 37.867 -8.247 8.666 1.00 47.44 251 SER A C 1
ATOM 2005 O O . SER A 1 251 ? 38.788 -8.781 9.283 1.00 47.44 251 SER A O 1
ATOM 2007 N N . GLY A 1 252 ? 37.988 -7.038 8.122 1.00 39.53 252 GLY A N 1
ATOM 2008 C CA . GLY A 1 252 ? 39.121 -6.147 8.362 1.00 39.53 252 GLY A CA 1
ATOM 2009 C C . GLY A 1 252 ? 38.766 -4.734 7.920 1.00 39.53 252 GLY A C 1
ATOM 2010 O O . GLY A 1 252 ? 38.600 -4.478 6.735 1.00 39.53 252 GLY A O 1
ATOM 2011 N N . GLN A 1 253 ? 38.579 -3.832 8.882 1.00 50.59 253 GLN A N 1
ATOM 2012 C CA . GLN A 1 253 ? 38.178 -2.445 8.659 1.00 50.59 253 GLN A CA 1
ATOM 2013 C C . GLN A 1 253 ? 39.205 -1.715 7.782 1.00 50.59 253 GLN A C 1
ATOM 2015 O O . GLN A 1 253 ? 40.287 -1.362 8.247 1.00 50.59 253 GLN A O 1
ATOM 2020 N N . THR A 1 254 ? 38.864 -1.431 6.527 1.00 51.16 254 THR A N 1
ATOM 2021 C CA . THR A 1 254 ? 39.571 -0.407 5.754 1.00 51.16 254 THR A CA 1
ATOM 2022 C C . THR A 1 254 ? 39.122 0.969 6.252 1.00 51.16 254 THR A C 1
ATOM 2024 O O . THR A 1 254 ? 37.922 1.263 6.198 1.00 51.16 254 THR A O 1
ATOM 2027 N N . PRO A 1 255 ? 40.026 1.827 6.757 1.00 58.06 255 PRO A N 1
ATOM 2028 C CA . PRO A 1 255 ? 39.648 3.152 7.220 1.00 58.06 255 PRO A CA 1
ATOM 2029 C C . PRO A 1 255 ? 39.159 3.988 6.033 1.00 58.06 255 PRO A C 1
ATOM 2031 O O . PRO A 1 255 ? 39.889 4.209 5.069 1.00 58.06 255 PRO A O 1
ATOM 2034 N N . LEU A 1 256 ? 37.907 4.446 6.113 1.00 69.38 256 LEU A N 1
ATOM 2035 C CA . LEU A 1 256 ? 37.307 5.343 5.126 1.00 69.38 256 LEU A CA 1
ATOM 2036 C C . LEU A 1 256 ? 38.186 6.586 4.942 1.00 69.38 256 LEU A C 1
ATOM 2038 O O . LEU A 1 256 ? 38.613 7.202 5.927 1.00 69.38 256 LEU A O 1
ATOM 2042 N N . THR A 1 257 ? 38.416 6.967 3.684 1.00 76.38 257 THR A N 1
ATOM 2043 C CA . THR A 1 257 ? 39.111 8.204 3.322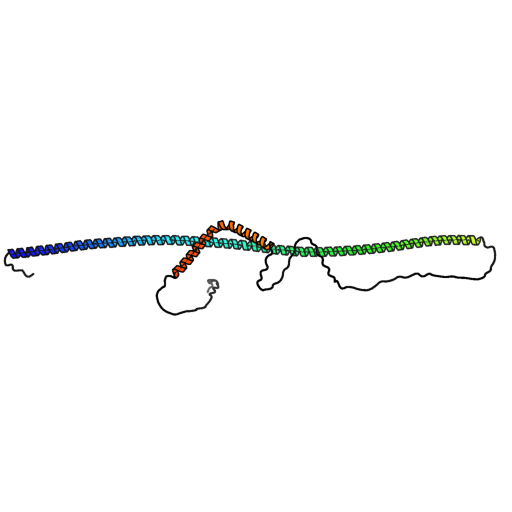 1.00 76.38 257 THR A CA 1
ATOM 2044 C C . THR A 1 257 ? 38.426 9.410 3.980 1.00 76.38 257 THR A C 1
ATOM 2046 O O . THR A 1 257 ? 37.197 9.425 4.106 1.00 76.38 257 THR A O 1
ATOM 2049 N N . PRO A 1 258 ? 39.181 10.447 4.395 1.00 71.88 258 PRO A N 1
ATOM 2050 C CA . PRO A 1 258 ? 38.625 11.611 5.091 1.00 71.88 258 PRO A CA 1
ATOM 2051 C C . PRO A 1 258 ? 37.429 12.246 4.364 1.00 71.88 258 PRO A C 1
ATOM 2053 O O . PRO A 1 258 ? 36.462 12.645 5.003 1.00 71.88 258 PRO A O 1
ATOM 2056 N N . SER A 1 259 ? 37.450 12.254 3.028 1.00 76.62 259 SER A N 1
ATOM 2057 C CA . SER A 1 259 ? 36.358 12.774 2.196 1.00 76.62 259 SER A CA 1
ATOM 2058 C C . SER A 1 259 ? 35.083 11.916 2.261 1.00 76.62 259 SER A C 1
ATOM 2060 O O . SER A 1 259 ? 33.995 12.459 2.448 1.00 76.62 259 SER A O 1
ATOM 2062 N N . ALA A 1 260 ? 35.205 10.583 2.221 1.00 78.00 260 ALA A N 1
ATOM 2063 C CA . ALA A 1 260 ? 34.065 9.670 2.353 1.00 78.00 260 ALA A CA 1
ATOM 2064 C C . ALA A 1 260 ? 33.434 9.746 3.752 1.00 78.00 260 ALA A C 1
ATOM 2066 O O . ALA A 1 260 ? 32.216 9.695 3.897 1.00 78.00 260 ALA A O 1
ATOM 2067 N N . ARG A 1 261 ? 34.260 9.943 4.786 1.00 83.00 261 ARG A N 1
ATOM 2068 C CA . ARG A 1 261 ? 33.796 10.139 6.164 1.00 83.00 261 ARG A CA 1
ATOM 2069 C C . ARG A 1 261 ? 33.015 11.443 6.328 1.00 83.00 261 ARG A C 1
ATOM 2071 O O . ARG A 1 261 ? 31.955 11.431 6.942 1.00 83.00 261 ARG A O 1
ATOM 2078 N N . VAL A 1 262 ? 33.523 12.552 5.790 1.00 82.31 262 VAL A N 1
ATOM 2079 C CA . VAL A 1 262 ? 32.855 13.863 5.881 1.00 82.31 262 VAL A CA 1
ATOM 2080 C C . VAL A 1 262 ? 31.553 13.874 5.073 1.00 82.31 262 VAL A C 1
ATOM 2082 O O . VAL A 1 262 ? 30.544 14.369 5.562 1.00 82.31 262 VAL A O 1
ATOM 2085 N N . SER A 1 263 ? 31.532 13.257 3.886 1.00 85.94 263 SER A N 1
ATOM 2086 C CA . SER A 1 263 ? 30.307 13.107 3.091 1.00 85.94 263 SER A CA 1
ATOM 2087 C C . SER A 1 263 ? 29.262 12.240 3.803 1.00 85.94 263 SER A C 1
ATOM 2089 O O . SER A 1 263 ? 28.110 12.653 3.913 1.00 85.94 263 SER A O 1
ATOM 2091 N N . ALA A 1 264 ? 29.664 11.102 4.379 1.00 84.94 264 ALA A N 1
ATOM 2092 C CA . ALA A 1 264 ? 28.763 10.252 5.154 1.00 84.94 264 ALA A CA 1
ATOM 2093 C C . ALA A 1 264 ? 28.214 10.966 6.401 1.00 84.94 264 ALA A C 1
ATOM 2095 O O . ALA A 1 264 ? 27.032 10.840 6.698 1.00 84.94 264 ALA A O 1
ATOM 2096 N N . LEU A 1 265 ? 29.034 11.750 7.108 1.00 86.56 265 LEU A N 1
ATOM 2097 C CA . LEU A 1 265 ? 28.584 12.525 8.269 1.00 86.56 265 LEU A CA 1
ATOM 2098 C C . LEU A 1 265 ? 27.610 13.648 7.892 1.00 86.56 265 LEU A C 1
ATOM 2100 O O . LEU A 1 265 ? 26.661 13.873 8.636 1.00 86.56 265 LEU A O 1
ATOM 2104 N N . ASN A 1 266 ? 27.790 14.306 6.744 1.00 80.56 266 ASN A N 1
ATOM 2105 C CA . ASN A 1 266 ? 26.825 15.296 6.254 1.00 80.56 266 ASN A CA 1
ATOM 2106 C C . ASN A 1 266 ? 25.499 14.644 5.850 1.00 80.56 266 ASN A C 1
ATOM 2108 O O . ASN A 1 266 ? 24.447 15.141 6.228 1.00 80.56 266 ASN A O 1
ATOM 2112 N N . ILE A 1 267 ? 25.538 13.492 5.174 1.00 86.31 267 ILE A N 1
ATOM 2113 C CA . ILE A 1 267 ? 24.327 12.745 4.801 1.00 86.31 267 ILE A CA 1
ATOM 2114 C C . ILE A 1 267 ? 23.588 12.255 6.055 1.00 86.31 267 ILE A C 1
ATOM 2116 O O . ILE A 1 267 ? 22.376 12.410 6.163 1.00 86.31 267 ILE A O 1
ATOM 2120 N N . VAL A 1 268 ? 24.306 11.715 7.043 1.00 82.25 268 VAL A N 1
ATOM 2121 C CA . VAL A 1 268 ? 23.716 11.300 8.326 1.00 82.25 268 VAL A CA 1
ATOM 2122 C C . VAL A 1 268 ? 23.183 12.507 9.108 1.00 82.25 268 VAL A C 1
ATOM 2124 O O . VAL A 1 268 ? 22.129 12.406 9.730 1.00 82.25 268 VAL A O 1
ATOM 2127 N N . GLY A 1 269 ? 23.861 13.655 9.050 1.00 82.38 269 GLY A N 1
ATOM 2128 C CA . GLY A 1 269 ? 23.397 14.910 9.641 1.00 82.38 269 GLY A CA 1
ATOM 2129 C C . GLY A 1 269 ? 22.100 15.421 9.011 1.00 82.38 269 GLY A C 1
ATOM 2130 O O . GLY A 1 269 ? 21.184 15.807 9.738 1.00 82.38 269 GLY A O 1
ATOM 2131 N N . ASP A 1 270 ? 21.988 15.348 7.685 1.00 81.31 270 ASP A N 1
ATOM 2132 C CA . ASP A 1 270 ? 20.783 15.731 6.947 1.00 81.31 270 ASP A CA 1
ATOM 2133 C C . ASP A 1 270 ? 19.629 14.754 7.202 1.00 81.31 270 ASP A C 1
ATOM 2135 O O . ASP A 1 270 ? 18.503 15.194 7.431 1.00 81.31 270 ASP A O 1
ATOM 2139 N N . LEU A 1 271 ? 19.895 13.443 7.280 1.00 77.06 271 LEU A N 1
ATOM 2140 C CA . LEU A 1 271 ? 18.878 12.457 7.662 1.00 77.06 271 LEU A CA 1
ATOM 2141 C C . LEU A 1 271 ? 18.394 12.658 9.102 1.00 77.06 271 LEU A C 1
ATOM 2143 O O . LEU A 1 271 ? 17.196 12.594 9.347 1.00 77.06 271 LEU A O 1
ATOM 2147 N N . LEU A 1 272 ? 19.283 12.933 10.060 1.00 74.69 272 LEU A N 1
ATOM 2148 C CA . LEU A 1 272 ? 18.885 13.183 11.451 1.00 74.69 272 LEU A CA 1
ATOM 2149 C C . LEU A 1 272 ? 18.118 14.500 11.609 1.00 74.69 272 LEU A C 1
ATOM 2151 O O . LEU A 1 272 ? 17.200 14.577 12.424 1.00 74.69 272 LEU A O 1
ATOM 2155 N N . ARG A 1 273 ? 18.454 15.525 10.820 1.00 74.38 273 ARG A N 1
ATOM 2156 C CA . ARG A 1 273 ? 17.705 16.786 10.796 1.00 74.38 273 ARG A CA 1
ATOM 2157 C C . ARG A 1 273 ? 16.332 16.607 10.138 1.00 74.38 273 ARG A C 1
ATOM 2159 O O . ARG A 1 273 ? 15.363 17.164 10.640 1.00 74.38 273 ARG A O 1
ATOM 2166 N N . LYS A 1 274 ? 16.230 15.762 9.106 1.00 62.91 274 LYS A N 1
ATOM 2167 C CA . LYS A 1 274 ? 14.964 15.418 8.441 1.00 62.91 274 LYS A CA 1
ATOM 2168 C C . LYS A 1 274 ? 14.053 14.543 9.313 1.00 62.91 274 LYS A C 1
ATOM 2170 O O . LYS A 1 274 ? 12.874 14.838 9.450 1.00 62.91 274 LYS A O 1
ATOM 2175 N N . VAL A 1 275 ? 14.614 13.553 10.009 1.00 58.34 275 VAL A N 1
ATOM 2176 C CA . VAL A 1 275 ? 13.888 12.730 10.997 1.00 58.34 275 VAL A CA 1
ATOM 2177 C C . VAL A 1 275 ? 13.476 13.558 12.224 1.00 58.34 275 VAL A C 1
ATOM 2179 O O . VAL A 1 275 ? 12.468 13.258 12.855 1.00 58.34 275 VAL A O 1
ATOM 2182 N N . GLY A 1 276 ? 14.205 14.630 12.554 1.00 58.22 276 GLY A N 1
ATOM 2183 C CA . GLY A 1 276 ? 13.835 15.568 13.618 1.00 58.22 276 GLY A CA 1
ATOM 2184 C C . GLY A 1 276 ? 12.588 16.409 13.313 1.00 58.22 276 GLY A C 1
ATOM 2185 O O . GLY A 1 276 ? 11.819 16.686 14.232 1.00 58.22 276 GLY A O 1
ATOM 2186 N N . GLU A 1 277 ? 12.360 16.774 12.048 1.00 53.06 277 GLU A N 1
ATOM 2187 C CA . GLU A 1 277 ? 11.155 17.502 11.620 1.00 53.06 277 GLU A CA 1
ATOM 2188 C C . GLU A 1 277 ? 9.943 16.562 11.480 1.00 53.06 277 GLU A C 1
ATOM 2190 O O . GLU A 1 277 ? 8.857 16.905 11.945 1.00 53.06 277 GLU A O 1
ATOM 2195 N N . ASP A 1 278 ? 10.144 15.329 11.001 1.00 48.44 278 ASP A N 1
ATOM 2196 C CA . ASP A 1 278 ? 9.067 14.333 10.855 1.00 48.44 278 ASP A CA 1
ATOM 2197 C C . ASP A 1 278 ? 8.697 13.632 12.192 1.00 48.44 278 ASP A C 1
ATOM 2199 O O . ASP A 1 278 ? 7.623 13.042 12.342 1.00 48.44 278 ASP A O 1
ATOM 2203 N N . SER A 1 279 ? 9.550 13.713 13.225 1.00 46.31 279 SER A N 1
ATOM 2204 C CA . SER A 1 279 ? 9.295 13.101 14.545 1.00 46.31 279 SER A CA 1
ATOM 2205 C C . SER A 1 279 ? 8.339 13.909 15.438 1.00 46.31 279 SER A C 1
ATOM 2207 O O . SER A 1 279 ? 7.832 13.364 16.429 1.00 46.31 279 SER A O 1
ATOM 2209 N N . LEU A 1 280 ? 8.063 15.181 15.131 1.00 47.62 280 LEU A N 1
ATOM 2210 C CA . LEU A 1 280 ? 7.099 15.978 15.901 1.00 47.62 280 LEU A CA 1
ATOM 2211 C C . LEU A 1 280 ? 5.648 15.545 15.631 1.00 47.62 280 LEU A C 1
ATOM 2213 O O . LEU A 1 280 ? 4.834 15.574 16.555 1.00 47.62 280 LEU A O 1
ATOM 2217 N N . GLU A 1 281 ? 5.343 15.018 14.442 1.00 43.00 281 GLU A N 1
ATOM 2218 C CA . GLU A 1 281 ? 4.026 14.438 14.134 1.00 43.00 281 GLU A CA 1
ATOM 2219 C C . GLU A 1 281 ? 3.888 12.985 14.637 1.00 43.00 281 GLU A C 1
ATOM 2221 O O . GLU A 1 281 ? 2.825 12.578 15.111 1.00 43.00 281 GLU A O 1
ATOM 2226 N N . ALA A 1 282 ? 4.984 12.217 14.686 1.00 43.19 282 ALA A N 1
ATOM 2227 C CA . ALA A 1 282 ? 4.983 10.834 15.185 1.00 43.19 282 ALA A CA 1
ATOM 2228 C C . ALA A 1 282 ? 4.926 10.701 16.726 1.00 43.19 282 ALA A C 1
ATOM 2230 O O . ALA A 1 282 ? 4.719 9.610 17.266 1.00 43.19 282 ALA A O 1
ATOM 2231 N N . THR A 1 283 ? 5.061 11.796 17.482 1.00 44.56 283 THR A N 1
ATOM 2232 C CA . THR A 1 283 ? 5.021 11.741 18.959 1.00 44.56 283 THR A CA 1
ATOM 2233 C C . THR A 1 283 ? 3.608 11.449 19.508 1.00 44.56 283 THR A C 1
ATOM 2235 O O . THR A 1 283 ? 3.463 11.050 20.670 1.00 44.56 283 THR A O 1
ATOM 2238 N N . CYS A 1 284 ? 2.558 11.549 18.681 1.00 45.22 284 CYS A N 1
ATOM 2239 C CA . CYS A 1 284 ? 1.197 11.151 19.067 1.00 45.22 284 CYS A CA 1
ATOM 2240 C C . CYS A 1 284 ? 0.943 9.632 19.018 1.00 45.22 284 CYS A C 1
ATOM 2242 O O . CYS A 1 284 ? 0.092 9.147 19.762 1.00 45.22 284 CYS A O 1
ATOM 2244 N N . THR A 1 285 ? 1.697 8.847 18.243 1.00 47.19 285 THR A N 1
ATOM 2245 C CA . THR A 1 285 ? 1.463 7.392 18.118 1.00 47.19 285 THR A CA 1
ATOM 2246 C C . THR A 1 285 ? 2.303 6.564 19.095 1.00 47.19 285 THR A C 1
ATOM 2248 O O . THR A 1 285 ? 1.821 5.567 19.633 1.00 47.19 285 THR A O 1
ATOM 2251 N N . VAL A 1 286 ? 3.509 7.020 19.456 1.00 47.28 286 VAL A N 1
ATOM 2252 C CA . VAL A 1 286 ? 4.416 6.289 20.371 1.00 47.28 286 VAL A CA 1
ATOM 2253 C C . VAL A 1 286 ? 3.905 6.246 21.822 1.00 47.28 286 VAL A C 1
ATOM 2255 O O . VAL A 1 286 ? 4.185 5.293 22.559 1.00 47.28 286 VAL A O 1
ATOM 2258 N N . LYS A 1 287 ? 3.101 7.230 22.252 1.00 44.91 287 LYS A N 1
ATOM 2259 C CA . LYS A 1 287 ? 2.464 7.208 23.584 1.00 44.91 287 LYS A CA 1
ATOM 2260 C C . LYS A 1 287 ? 1.389 6.118 23.696 1.00 44.91 287 LYS A C 1
ATOM 2262 O O . LYS A 1 287 ? 1.247 5.530 24.765 1.00 44.91 287 LYS A O 1
ATOM 2267 N N . SER A 1 288 ? 0.702 5.788 22.600 1.00 43.47 288 SER A N 1
ATOM 2268 C CA . SER A 1 288 ? -0.340 4.751 22.575 1.00 43.47 288 SER A CA 1
ATOM 2269 C C . SER A 1 288 ? 0.252 3.334 22.659 1.00 43.47 288 SER A C 1
ATOM 2271 O O . SER A 1 288 ? -0.221 2.488 23.423 1.00 43.47 288 SER A O 1
ATOM 2273 N N . THR A 1 289 ? 1.376 3.089 21.976 1.00 48.91 289 THR A N 1
ATOM 2274 C CA . THR A 1 289 ? 2.042 1.775 21.968 1.00 48.91 289 THR A CA 1
ATOM 2275 C C . THR A 1 289 ? 2.735 1.453 23.296 1.00 48.91 289 THR A C 1
ATOM 2277 O O . THR A 1 289 ? 2.716 0.305 23.739 1.00 48.91 289 THR A O 1
ATOM 2280 N N . ARG A 1 290 ? 3.287 2.460 23.995 1.00 50.59 290 ARG A N 1
ATOM 2281 C CA . ARG A 1 290 ? 3.864 2.271 25.342 1.00 50.59 290 ARG A CA 1
ATOM 2282 C C . ARG A 1 290 ? 2.805 1.945 26.401 1.00 50.59 290 ARG A C 1
ATOM 2284 O O . ARG A 1 290 ? 3.078 1.147 27.294 1.00 50.59 290 ARG A O 1
ATOM 2291 N N . ILE A 1 291 ? 1.592 2.489 26.271 1.00 52.59 291 ILE A N 1
ATOM 2292 C CA . ILE A 1 291 ? 0.457 2.149 27.147 1.00 52.59 291 ILE A CA 1
ATOM 2293 C C . ILE A 1 291 ? -0.030 0.716 26.876 1.00 52.59 291 ILE A C 1
ATOM 2295 O O . ILE A 1 291 ? -0.341 -0.005 27.822 1.00 52.59 291 ILE A O 1
ATOM 2299 N N . CYS A 1 292 ? -0.019 0.253 25.620 1.00 48.53 292 CYS A N 1
ATOM 2300 C CA . CYS A 1 292 ? -0.368 -1.134 25.288 1.00 48.53 292 CYS A CA 1
ATOM 2301 C C . CYS A 1 292 ? 0.671 -2.149 25.794 1.00 48.53 292 CYS A C 1
ATOM 2303 O O . CYS A 1 292 ? 0.291 -3.167 26.368 1.00 48.53 292 CYS A O 1
ATOM 2305 N N . ALA A 1 293 ? 1.971 -1.860 25.667 1.00 50.72 293 ALA A N 1
ATOM 2306 C CA . ALA A 1 293 ? 3.027 -2.743 26.173 1.00 50.72 293 ALA A CA 1
ATOM 2307 C C . ALA A 1 293 ? 3.012 -2.859 27.711 1.00 50.72 293 ALA A C 1
ATOM 2309 O O . ALA A 1 293 ? 3.160 -3.957 28.247 1.00 50.72 293 ALA A O 1
ATOM 2310 N N . ALA A 1 294 ? 2.744 -1.758 28.426 1.00 54.00 294 ALA A N 1
ATOM 2311 C CA . ALA A 1 294 ? 2.593 -1.772 29.883 1.00 54.00 294 ALA A CA 1
ATOM 2312 C C . ALA A 1 294 ? 1.361 -2.577 30.344 1.00 54.00 294 ALA A C 1
ATOM 2314 O O . ALA A 1 294 ? 1.406 -3.244 31.375 1.00 54.00 294 ALA A O 1
ATOM 2315 N N . ARG A 1 295 ? 0.272 -2.574 29.562 1.00 52.31 295 ARG A N 1
ATOM 2316 C CA . ARG A 1 295 ? -0.962 -3.316 29.874 1.00 52.31 295 ARG A CA 1
ATOM 2317 C C . ARG A 1 295 ? -0.839 -4.820 29.602 1.00 52.31 295 ARG A C 1
ATOM 2319 O O . ARG A 1 295 ? -1.433 -5.619 30.324 1.00 52.31 295 ARG A O 1
ATOM 2326 N N . ILE A 1 296 ? -0.034 -5.206 28.610 1.00 55.28 296 ILE A N 1
ATOM 2327 C CA . ILE A 1 296 ? 0.289 -6.611 28.315 1.00 55.28 296 ILE A CA 1
ATOM 2328 C C . ILE A 1 296 ? 1.242 -7.182 29.377 1.00 55.28 296 ILE A C 1
ATOM 2330 O O . ILE A 1 296 ? 1.002 -8.281 29.869 1.00 55.28 296 ILE A O 1
ATOM 2334 N N . LEU A 1 297 ? 2.256 -6.422 29.813 1.00 55.50 297 LEU A N 1
ATOM 2335 C CA . LEU A 1 297 ? 3.163 -6.852 30.888 1.00 55.50 297 LEU A CA 1
ATOM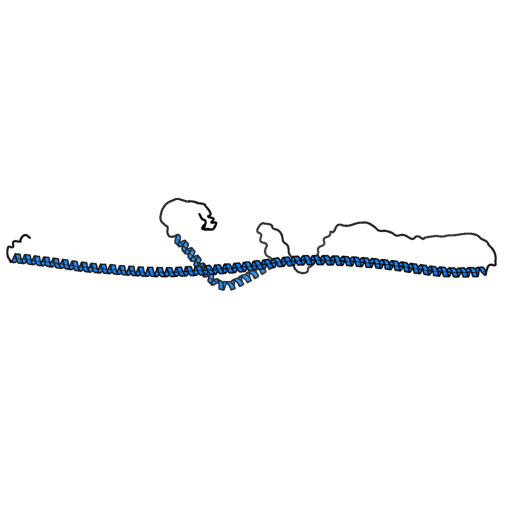 2336 C C . LEU A 1 297 ? 2.459 -6.950 32.254 1.00 55.50 297 LEU A C 1
ATOM 2338 O O . LEU A 1 297 ? 2.670 -7.924 32.971 1.00 55.50 297 LEU A O 1
ATOM 2342 N N . ALA A 1 298 ? 1.540 -6.031 32.571 1.00 53.94 298 ALA A N 1
ATOM 2343 C CA . ALA A 1 298 ? 0.726 -6.119 33.789 1.00 53.94 298 ALA A CA 1
ATOM 2344 C C . ALA A 1 298 ? -0.251 -7.314 33.780 1.00 53.94 298 ALA A C 1
ATOM 2346 O O . ALA A 1 298 ? -0.568 -7.864 34.833 1.00 53.94 298 ALA A O 1
ATOM 2347 N N . SER A 1 299 ? -0.704 -7.752 32.599 1.00 52.81 299 SER A N 1
ATOM 2348 C CA . SER A 1 299 ? -1.575 -8.931 32.466 1.00 52.81 299 SER A CA 1
ATOM 2349 C C . SER A 1 299 ? -0.809 -10.251 32.632 1.00 52.81 299 SER A C 1
ATOM 2351 O O . SER A 1 299 ? -1.393 -11.231 33.079 1.00 52.81 299 SER A O 1
ATOM 2353 N N . LEU A 1 300 ? 0.495 -10.270 32.325 1.00 51.59 300 LEU A N 1
ATOM 2354 C CA . LEU A 1 300 ? 1.370 -11.434 32.514 1.00 51.59 300 LEU A CA 1
ATOM 2355 C C . LEU A 1 300 ? 1.848 -11.592 33.971 1.00 51.59 300 LEU A C 1
ATOM 2357 O O . LEU A 1 300 ? 1.989 -12.723 34.438 1.00 51.59 300 LEU A O 1
ATOM 2361 N N . GLU A 1 301 ? 2.028 -10.497 34.720 1.00 47.03 301 GLU A N 1
ATOM 2362 C CA . GLU A 1 301 ? 2.364 -10.562 36.156 1.00 47.03 301 GLU A CA 1
ATOM 2363 C C . GLU A 1 301 ? 1.173 -10.953 37.049 1.00 47.03 301 GLU A C 1
ATOM 2365 O O . GLU A 1 301 ? 1.363 -11.599 38.078 1.00 47.03 301 GLU A O 1
ATOM 2370 N N . LEU A 1 302 ? -0.070 -10.663 36.650 1.00 42.91 302 LEU A N 1
ATOM 2371 C CA . LEU A 1 302 ? -1.258 -11.078 37.415 1.00 42.91 302 LEU A CA 1
ATOM 2372 C C . LEU A 1 302 ? -1.595 -12.573 37.267 1.00 42.91 302 LEU A C 1
ATOM 2374 O O . LEU A 1 302 ? -2.291 -13.128 38.115 1.00 42.91 302 LEU A O 1
ATOM 2378 N N . THR A 1 303 ? -1.052 -13.254 36.254 1.00 43.75 303 THR A N 1
ATOM 2379 C CA . THR A 1 303 ? -1.159 -14.716 36.102 1.00 43.75 303 THR A CA 1
ATOM 2380 C C . THR A 1 303 ? -0.126 -15.517 36.903 1.00 43.75 303 THR A C 1
ATOM 2382 O O . THR A 1 303 ? -0.254 -16.736 36.967 1.00 43.75 303 THR A O 1
ATOM 2385 N N . SER A 1 304 ? 0.864 -14.886 37.552 1.00 39.94 304 SER A N 1
ATOM 2386 C CA . SER A 1 304 ? 1.884 -15.604 38.344 1.00 39.94 304 SER A CA 1
ATOM 2387 C C . SER A 1 304 ? 1.680 -15.550 39.866 1.00 39.94 304 SER A C 1
ATOM 2389 O O . SER A 1 304 ? 2.386 -16.243 40.596 1.00 39.94 304 SER A O 1
ATOM 2391 N N . VAL A 1 305 ? 0.692 -14.794 40.370 1.00 41.38 305 VAL A N 1
ATOM 2392 C CA . VAL A 1 305 ? 0.486 -14.586 41.825 1.00 41.38 305 VAL A CA 1
ATOM 2393 C C . VAL A 1 305 ? -0.675 -15.413 42.412 1.00 41.38 305 VAL A C 1
ATOM 2395 O O . VAL A 1 305 ? -0.961 -15.330 43.602 1.00 41.38 305 VAL A O 1
ATOM 2398 N N . SER A 1 306 ? -1.315 -16.297 41.638 1.00 40.53 306 SER A N 1
ATOM 2399 C CA . SER A 1 306 ? -2.399 -17.159 42.146 1.00 40.53 306 SER A CA 1
ATOM 2400 C C . SER A 1 306 ? -2.110 -18.656 42.005 1.00 40.53 306 SER A C 1
ATOM 2402 O O . SER A 1 306 ? -2.877 -19.389 41.398 1.00 40.53 306 SER A O 1
ATOM 2404 N N . SER A 1 307 ? -1.001 -19.134 42.580 1.00 35.66 307 SER A N 1
ATOM 2405 C CA . SER A 1 307 ? -0.878 -20.544 42.993 1.00 35.66 307 SER A CA 1
ATOM 2406 C C . SER A 1 307 ? 0.346 -20.765 43.887 1.00 35.66 307 SER A C 1
ATOM 2408 O O . SER A 1 307 ? 1.389 -21.243 43.446 1.00 35.66 307 SER A O 1
ATOM 2410 N N . ALA A 1 308 ? 0.216 -20.450 45.173 1.00 43.00 308 ALA A N 1
ATOM 2411 C CA . ALA A 1 308 ? 1.102 -20.980 46.203 1.00 43.00 308 ALA A CA 1
ATOM 2412 C C . ALA A 1 308 ? 0.273 -21.820 47.181 1.00 43.00 308 ALA A C 1
ATOM 2414 O O . ALA A 1 308 ? -0.312 -21.273 48.109 1.00 43.00 308 ALA A O 1
ATOM 2415 N N . SER A 1 309 ? 0.209 -23.141 46.970 1.00 35.44 309 SER A N 1
ATOM 2416 C CA . SER A 1 309 ? 0.053 -24.131 48.050 1.00 35.44 309 SER A CA 1
ATOM 2417 C C . SER A 1 309 ? 0.082 -25.574 47.523 1.00 35.44 309 SER A C 1
ATOM 2419 O O . SER A 1 309 ? -0.898 -26.044 46.960 1.00 35.44 309 SER A O 1
ATOM 2421 N N . LYS A 1 310 ? 1.166 -26.272 47.893 1.00 39.19 310 LYS A N 1
ATOM 2422 C CA . LYS A 1 310 ? 1.281 -27.712 48.204 1.00 39.19 310 LYS A CA 1
ATOM 2423 C C . LYS A 1 310 ? 1.116 -28.748 47.080 1.00 39.19 310 LYS A C 1
ATOM 2425 O O . LYS A 1 310 ? 0.011 -29.038 46.650 1.00 39.19 310 LYS A O 1
ATOM 2430 N N . GLY A 1 311 ? 2.219 -29.467 46.856 1.00 36.19 311 GLY A N 1
ATOM 2431 C CA . GLY A 1 311 ? 2.202 -30.929 46.761 1.00 36.19 311 GLY A CA 1
ATOM 2432 C C . GLY A 1 311 ? 2.370 -31.513 45.361 1.00 36.19 311 GLY A C 1
ATOM 2433 O O . GLY A 1 311 ? 1.545 -31.292 44.491 1.00 36.19 311 GLY A O 1
ATOM 2434 N N . ASP A 1 312 ? 3.412 -32.334 45.245 1.00 32.22 312 ASP A N 1
ATOM 2435 C CA . ASP A 1 312 ? 3.527 -33.512 44.382 1.00 32.22 312 ASP A CA 1
ATOM 2436 C C . ASP A 1 312 ? 3.920 -33.356 42.896 1.00 32.22 312 ASP A C 1
ATOM 2438 O O . ASP A 1 312 ? 3.163 -32.990 42.007 1.00 32.22 312 ASP A O 1
ATOM 2442 N N . THR A 1 313 ? 5.194 -33.698 42.675 1.00 38.44 313 THR A N 1
ATOM 2443 C CA . THR A 1 313 ? 5.745 -34.650 41.692 1.00 38.44 313 THR A CA 1
ATOM 2444 C C . THR A 1 313 ? 4.929 -35.066 40.454 1.00 38.44 313 THR A C 1
ATOM 2446 O O . THR A 1 313 ? 3.832 -35.595 40.560 1.00 38.44 313 THR A O 1
ATOM 2449 N N . PHE A 1 314 ? 5.650 -35.065 39.318 1.00 30.47 314 PHE A N 1
ATOM 2450 C CA . PHE A 1 314 ? 5.442 -35.837 38.076 1.00 30.47 314 PHE A CA 1
ATOM 2451 C C . PHE A 1 314 ? 4.346 -35.374 37.094 1.00 30.47 314 PHE A C 1
ATOM 2453 O O . PHE A 1 314 ? 3.165 -35.619 37.285 1.00 30.47 314 PHE A O 1
ATOM 2460 N N . CYS A 1 315 ? 4.756 -34.827 35.942 1.00 29.42 315 CYS A N 1
ATOM 2461 C CA . CYS A 1 315 ? 4.916 -35.591 34.690 1.00 29.42 315 CYS A CA 1
ATOM 2462 C C . CYS A 1 315 ? 5.156 -34.642 33.504 1.00 29.42 315 CYS A C 1
ATOM 2464 O O . CYS A 1 315 ? 4.290 -33.868 33.106 1.00 29.42 315 CYS A O 1
ATOM 2466 N N . VAL A 1 316 ? 6.339 -34.756 32.902 1.00 36.81 316 VAL A N 1
ATOM 2467 C CA . VAL A 1 316 ? 6.618 -34.281 31.545 1.00 36.81 316 VAL A CA 1
ATOM 2468 C C . VAL A 1 316 ? 5.879 -35.214 30.588 1.00 36.81 316 VAL A C 1
ATOM 2470 O O . VAL A 1 316 ? 6.176 -36.407 30.567 1.00 36.81 316 VAL A O 1
ATOM 2473 N N . PHE A 1 317 ? 4.947 -34.698 29.787 1.00 29.89 317 PHE A N 1
ATOM 2474 C CA . PHE A 1 317 ? 4.447 -35.419 28.619 1.00 29.89 317 PHE A CA 1
ATOM 2475 C C . PHE A 1 317 ? 4.690 -34.583 27.367 1.00 29.89 317 PHE A C 1
ATOM 2477 O O . PHE A 1 317 ? 4.032 -33.579 27.107 1.00 29.89 317 PHE A O 1
ATOM 2484 N N . ALA A 1 318 ? 5.698 -35.012 26.615 1.00 35.47 318 ALA A N 1
ATOM 2485 C CA . ALA A 1 318 ? 5.892 -34.636 25.232 1.00 35.47 318 ALA A CA 1
ATOM 2486 C C . ALA A 1 318 ? 4.810 -35.313 24.378 1.00 35.47 318 ALA A C 1
ATOM 2488 O O . ALA A 1 318 ? 4.614 -36.523 24.478 1.00 35.47 318 ALA A O 1
ATOM 2489 N N . ALA A 1 319 ? 4.155 -34.554 23.504 1.00 30.98 319 ALA A N 1
ATOM 2490 C CA . ALA A 1 319 ? 3.423 -35.100 22.367 1.00 30.98 319 ALA A CA 1
ATOM 2491 C C . ALA A 1 319 ? 3.635 -34.186 21.154 1.00 30.98 319 ALA A C 1
ATOM 2493 O O . ALA A 1 319 ? 3.040 -33.123 21.008 1.00 30.98 319 ALA A O 1
ATOM 2494 N N . VAL A 1 320 ? 4.573 -34.630 20.326 1.00 36.81 320 VAL A N 1
ATOM 2495 C CA . VAL A 1 320 ? 4.806 -34.254 18.931 1.00 36.81 320 VAL A CA 1
ATOM 2496 C C . VAL A 1 320 ? 3.575 -34.633 18.099 1.00 36.81 320 VAL A C 1
ATOM 2498 O O . VAL A 1 320 ? 3.153 -35.772 18.227 1.00 36.81 320 VAL A O 1
ATOM 2501 N N . PHE A 1 321 ? 3.045 -33.737 17.251 1.00 27.50 321 PHE A N 1
ATOM 2502 C CA . PHE A 1 321 ? 2.543 -34.020 15.882 1.00 27.50 321 PHE A CA 1
ATOM 2503 C C . PHE A 1 321 ? 2.063 -32.722 15.162 1.00 27.50 321 PHE A C 1
ATOM 2505 O O . PHE A 1 321 ? 1.300 -31.961 15.755 1.00 27.50 321 PHE A O 1
ATOM 2512 N N . PRO A 1 322 ? 2.474 -32.455 13.899 1.00 36.16 322 PRO A N 1
ATOM 2513 C CA . PRO A 1 322 ? 1.901 -31.440 12.989 1.00 36.16 322 PRO A CA 1
ATOM 2514 C C . PRO A 1 322 ? 0.953 -32.099 11.940 1.00 36.16 322 PRO A C 1
ATOM 2516 O O . PRO A 1 322 ? 0.734 -33.306 12.019 1.00 36.16 322 PRO A O 1
ATOM 2519 N N . PRO A 1 323 ? 0.529 -31.418 10.850 1.00 43.00 323 PRO A N 1
ATOM 2520 C CA . PRO A 1 323 ? -0.449 -30.331 10.716 1.00 43.00 323 PRO A CA 1
ATOM 2521 C C . PRO A 1 323 ? -1.750 -30.794 9.998 1.00 43.00 323 PRO A C 1
ATOM 2523 O O . PRO A 1 323 ? -1.733 -31.737 9.209 1.00 43.00 323 PRO A O 1
ATOM 2526 N N . TRP A 1 324 ? -2.881 -30.108 10.202 1.00 32.72 324 TRP A N 1
ATOM 2527 C CA . TRP A 1 324 ? -4.104 -30.332 9.409 1.00 32.72 324 TRP A CA 1
ATOM 2528 C C . TRP A 1 324 ? -4.106 -29.454 8.151 1.00 32.72 324 TRP A C 1
ATOM 2530 O O . TRP A 1 324 ? -4.133 -28.228 8.230 1.00 32.72 324 TRP A O 1
ATOM 2540 N N . THR A 1 325 ? -4.078 -30.106 6.991 1.00 38.00 325 THR A N 1
ATOM 2541 C CA . THR A 1 325 ? -4.383 -29.558 5.666 1.00 38.00 325 THR A CA 1
ATOM 2542 C C . THR A 1 325 ? -5.890 -29.676 5.430 1.00 38.00 325 THR A C 1
ATOM 2544 O O . THR A 1 325 ? -6.448 -30.761 5.565 1.00 38.00 325 THR A O 1
ATOM 2547 N N . LEU A 1 326 ? -6.562 -28.574 5.082 1.00 34.44 326 LEU A N 1
ATOM 2548 C CA . LEU A 1 326 ? -7.950 -28.598 4.612 1.00 34.44 326 LEU A CA 1
ATOM 2549 C C . LEU A 1 326 ? -7.981 -28.135 3.152 1.00 34.44 326 LEU A C 1
ATOM 2551 O O . LEU A 1 326 ? -7.865 -26.948 2.854 1.00 34.44 326 LEU A O 1
ATOM 2555 N N . GLN A 1 327 ? -8.102 -29.115 2.261 1.00 31.80 327 GLN A N 1
ATOM 2556 C CA . GLN A 1 327 ? -8.410 -28.959 0.846 1.00 31.80 327 GLN A CA 1
ATOM 2557 C C . GLN A 1 327 ? -9.938 -28.819 0.716 1.00 31.80 327 GLN A C 1
ATOM 2559 O O . GLN A 1 327 ? -10.676 -29.667 1.217 1.00 31.80 327 GLN A O 1
ATOM 2564 N N . GLN A 1 328 ? -10.413 -27.748 0.082 1.00 37.22 328 GLN A N 1
ATOM 2565 C CA . GLN A 1 328 ? -11.810 -27.590 -0.331 1.00 37.22 328 GLN A CA 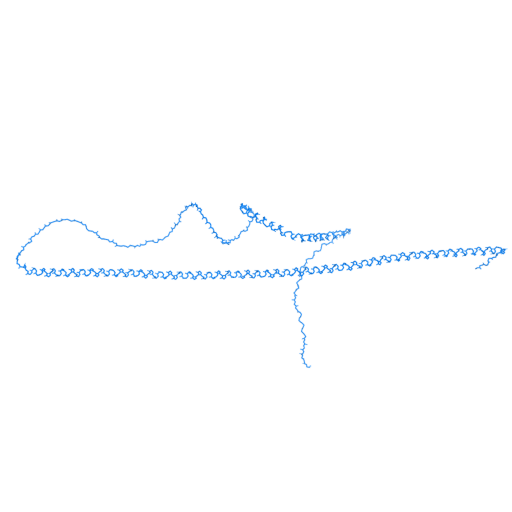1
ATOM 2566 C C . GLN A 1 328 ? -12.050 -28.319 -1.662 1.00 37.22 328 GLN A C 1
ATOM 2568 O O . GLN A 1 328 ? -11.283 -28.128 -2.602 1.00 37.22 328 GLN A O 1
ATOM 2573 N N . GLU A 1 329 ? -13.151 -29.067 -1.757 1.00 33.97 329 GLU A N 1
ATOM 2574 C CA . GLU A 1 329 ? -13.850 -29.360 -3.017 1.00 33.97 329 GLU A CA 1
ATOM 2575 C C . GLU A 1 329 ? -15.380 -29.270 -2.810 1.00 33.97 329 GLU A C 1
ATOM 2577 O O . GLU A 1 329 ? -15.845 -29.387 -1.669 1.00 33.97 329 GLU A O 1
ATOM 2582 N N . PRO A 1 330 ? -16.159 -28.992 -3.875 1.00 43.78 330 PRO A N 1
ATOM 2583 C CA . PRO A 1 330 ? -17.504 -28.432 -3.782 1.00 43.78 330 PRO A CA 1
ATOM 2584 C C . PRO A 1 330 ? -18.626 -29.485 -3.815 1.00 43.78 330 PRO A C 1
ATOM 2586 O O . PRO A 1 330 ? -18.472 -30.594 -4.319 1.00 43.78 330 PRO A O 1
ATOM 2589 N N . GLN A 1 331 ? -19.787 -29.100 -3.284 1.00 34.59 331 GLN A N 1
ATOM 2590 C CA . GLN A 1 331 ? -21.042 -29.854 -3.319 1.00 34.59 331 GLN A CA 1
ATOM 2591 C C . GLN A 1 331 ? -21.865 -29.448 -4.550 1.00 34.59 331 GLN A C 1
ATOM 2593 O O . GLN A 1 331 ? -22.472 -28.379 -4.544 1.00 34.59 331 GLN A O 1
ATOM 2598 N N . ASP A 1 332 ? -21.934 -30.317 -5.560 1.00 34.66 332 ASP A N 1
ATOM 2599 C CA . ASP A 1 332 ? -22.967 -30.271 -6.601 1.00 34.66 332 ASP A CA 1
ATOM 2600 C C . ASP A 1 332 ? -24.118 -31.211 -6.217 1.00 34.66 332 ASP A C 1
ATOM 2602 O O . ASP A 1 332 ? -23.963 -32.428 -6.116 1.00 34.66 332 ASP A O 1
ATOM 2606 N N . THR A 1 333 ? -25.300 -30.633 -6.003 1.00 37.78 333 THR A N 1
ATOM 2607 C CA . THR A 1 333 ? -26.568 -31.354 -5.840 1.00 37.78 333 THR A CA 1
ATOM 2608 C C . THR A 1 333 ? -27.361 -31.244 -7.139 1.00 37.78 333 THR A C 1
ATOM 2610 O O . THR A 1 333 ? -27.928 -30.199 -7.447 1.00 37.78 333 THR A O 1
ATOM 2613 N N . ALA A 1 334 ? -27.418 -32.335 -7.904 1.00 37.66 334 ALA A N 1
ATOM 2614 C CA . ALA A 1 334 ? -28.296 -32.478 -9.061 1.00 37.66 334 ALA A CA 1
ATOM 2615 C C . ALA A 1 334 ? -29.395 -33.513 -8.761 1.00 37.66 334 ALA A C 1
ATOM 2617 O O . ALA A 1 334 ? -29.124 -34.684 -8.498 1.00 37.66 334 ALA A O 1
ATOM 2618 N N . LEU A 1 335 ? -30.645 -33.049 -8.795 1.00 49.38 335 LEU A N 1
ATOM 2619 C CA . LEU A 1 335 ? -31.867 -33.857 -8.839 1.00 49.38 335 LEU A CA 1
ATOM 2620 C C . LEU A 1 335 ? -31.957 -34.615 -10.177 1.00 49.38 335 LEU A C 1
ATOM 2622 O O . LEU A 1 335 ? -31.610 -34.028 -11.204 1.00 49.38 335 LEU A O 1
ATOM 2626 N N . PRO A 1 336 ? -32.530 -35.831 -10.236 1.00 53.31 336 PRO A N 1
ATOM 2627 C CA . PRO A 1 336 ? -32.995 -36.393 -11.492 1.00 53.31 336 PRO A CA 1
ATOM 2628 C C . PRO A 1 336 ? -34.510 -36.193 -11.645 1.00 53.31 336 PRO A C 1
ATOM 2630 O O . PRO A 1 336 ? -35.303 -36.643 -10.816 1.00 53.31 336 PRO A O 1
ATOM 2633 N N . ALA A 1 337 ? -34.896 -35.543 -12.743 1.00 42.47 337 ALA A N 1
ATOM 2634 C CA . ALA A 1 337 ? -36.238 -35.587 -13.308 1.00 42.47 337 ALA A CA 1
ATOM 2635 C C . ALA A 1 337 ? -36.232 -36.453 -14.585 1.00 42.47 337 ALA A C 1
ATOM 2637 O O . ALA A 1 337 ? -35.314 -36.359 -15.398 1.00 42.47 337 ALA A O 1
ATOM 2638 N N . ASP A 1 338 ? -37.301 -37.242 -14.719 1.00 53.00 338 ASP A N 1
ATOM 2639 C CA . ASP A 1 338 ? -37.845 -37.942 -15.895 1.00 53.00 338 ASP A CA 1
ATOM 2640 C C . ASP A 1 338 ? -37.181 -39.216 -16.460 1.00 53.00 338 ASP A C 1
ATOM 2642 O O . ASP A 1 338 ? -36.174 -39.170 -17.164 1.00 53.00 338 ASP A O 1
ATOM 2646 N N . ARG A 1 339 ? -37.909 -40.350 -16.351 1.00 46.12 339 ARG A N 1
ATOM 2647 C CA . ARG A 1 339 ? -38.653 -40.941 -17.495 1.00 46.12 339 ARG A CA 1
ATOM 2648 C C . ARG A 1 339 ? -39.530 -42.161 -17.130 1.00 46.12 339 ARG A C 1
ATOM 2650 O O . ARG A 1 339 ? -39.032 -43.154 -16.620 1.00 46.12 339 ARG A O 1
ATOM 2657 N N . PHE A 1 340 ? -40.818 -42.044 -17.481 1.00 45.91 340 PHE A N 1
ATOM 2658 C CA . PHE A 1 340 ? -41.754 -43.031 -18.065 1.00 45.91 340 PHE A CA 1
ATOM 2659 C C . PHE A 1 340 ? -41.400 -44.536 -18.026 1.00 45.91 340 PHE A C 1
ATOM 2661 O O . PHE A 1 340 ? -40.446 -44.931 -18.692 1.00 45.91 340 PHE A O 1
ATOM 2668 N N . VAL A 1 341 ? -42.262 -45.361 -17.401 1.00 51.22 341 VAL A N 1
ATOM 2669 C CA . VAL A 1 341 ? -43.276 -46.274 -18.010 1.00 51.22 341 VAL A CA 1
ATOM 2670 C C . VAL A 1 341 ? -44.363 -46.548 -16.971 1.00 51.22 341 VAL A C 1
ATOM 2672 O O . VAL A 1 341 ? -43.995 -46.746 -15.792 1.00 51.22 341 VAL A O 1
#